Protein AF-A0A9P4YQW5-F1 (afdb_monomer_lite)

Secondary structure (DSSP, 8-state):
--PPPP-PPPPPPPPPPPPP--------------------------------HHHHHHHHHHHHSTT---HHHHHHHHTS-HHHHHHHHHHHHT----SSS---------------S-------HHHHHHHHHIIIIIIHHHS-----TT---------------------THHHHHHHHHHHHHHHHHHHHHHHHHHHHHHHHHHSSPPPHHHHHHHHGGG--

Sequence (224 aa):
MVGTVSVSVVAYCQMTPTSAIQCSTSSDSDSTSFASDSDPSSDNNAAPEDWTISEDHQLRGMKQDERRPSWEAIAKTLGRPTKQTKQRWKTIKHRKHHDADADPASDTESNVVPNVHGLGYIPDVETRRQTHYLHRHIYAGLYPARSTFQQQQTDSESGRDNTNNNDECGDKDKDRDEEDEILVVLERKHDSTKWLEIQAGLYNATGRMVPLDVIRSRCRREVE

InterPro domains:
  IPR001005 SANT/Myb domain [PS50090] (43-93)
  IPR009057 Homedomain-like superfamily [SSF46689] (45-98)

Organism: NCBI:txid1094350

pLDDT: mean 72.0, std 19.97, range [38.25, 97.62]

Radius of gyration: 32.31 Å; chains: 1; bounding box: 66×62×105 Å

Foldseek 3Di:
DDDDDDDDDDDDDDDDDDDDDDDDDDDDDDDDDDDDPDDPPPPPPPPPPDQDPVLVVLLVVCCPDPVRDDLVVSCVVSVHDSVVSVVVCVVCVPPDPPVPDDDPDDDDDDDDDDDPDDPPPPQDPVNVVVVVCCVPPPVCLVPPPPPPPDPDPDPDDDDDDDDDDDDPPPPCVVVVVVVVVVVVSVVVVVVVVVLVVVQVVCCVVPVDGDDSVVVCVVVVVVVD

Structure (mmCIF, N/CA/C/O backbone):
data_AF-A0A9P4YQW5-F1
#
_entry.id   AF-A0A9P4YQW5-F1
#
loop_
_atom_site.group_PDB
_atom_site.id
_atom_site.type_symbol
_atom_site.label_atom_id
_atom_site.label_alt_id
_atom_site.label_comp_id
_atom_site.label_asym_id
_atom_site.label_entity_id
_atom_site.label_seq_id
_atom_site.pdbx_PDB_ins_code
_atom_site.Cartn_x
_atom_site.Cartn_y
_atom_site.Cartn_z
_atom_site.occupancy
_atom_site.B_iso_or_equiv
_atom_site.auth_seq_id
_atom_site.auth_comp_id
_atom_site.auth_asym_id
_atom_site.auth_atom_id
_atom_site.pdbx_PDB_model_num
ATOM 1 N N . MET A 1 1 ? -16.046 18.767 -56.143 1.00 47.72 1 MET A N 1
ATOM 2 C CA . MET A 1 1 ? -16.583 19.381 -54.911 1.00 47.72 1 MET A CA 1
ATOM 3 C C . MET A 1 1 ? -15.519 19.228 -53.839 1.00 47.72 1 MET A C 1
ATOM 5 O O . MET A 1 1 ? -15.306 18.123 -53.368 1.00 47.72 1 MET A O 1
ATOM 9 N N . VAL A 1 2 ? -14.760 20.290 -53.571 1.00 47.25 2 VAL A N 1
ATOM 10 C CA . VAL A 1 2 ? -13.682 20.310 -52.569 1.00 47.25 2 VAL A CA 1
ATOM 11 C C . VAL A 1 2 ? -14.285 20.731 -51.232 1.00 47.25 2 VAL A C 1
ATOM 13 O O . VAL A 1 2 ? -14.801 21.839 -51.119 1.00 47.25 2 VAL A O 1
ATOM 16 N N . GLY A 1 3 ? -14.295 19.816 -50.262 1.00 51.62 3 GLY A N 1
ATOM 17 C CA . GLY A 1 3 ? -14.793 20.056 -48.910 1.00 51.62 3 GLY A CA 1
ATOM 18 C C . GLY A 1 3 ? -13.674 20.572 -48.013 1.00 51.62 3 GLY A C 1
ATOM 19 O O . GLY A 1 3 ? -12.661 19.904 -47.832 1.00 51.62 3 GLY A O 1
ATOM 20 N N . THR A 1 4 ? -13.851 21.769 -47.468 1.00 55.59 4 THR A N 1
ATOM 21 C CA . THR A 1 4 ? -12.964 22.378 -46.474 1.00 55.59 4 THR A CA 1
ATOM 22 C C . THR A 1 4 ? -13.182 21.729 -45.110 1.00 55.59 4 THR A C 1
ATOM 24 O O . THR A 1 4 ? -14.299 21.751 -44.593 1.00 55.59 4 THR A O 1
ATOM 27 N N . VAL A 1 5 ? -12.124 21.172 -44.520 1.00 56.03 5 VAL A N 1
ATOM 28 C CA . VAL A 1 5 ? -12.160 20.581 -43.176 1.00 56.03 5 VAL A CA 1
ATOM 29 C C . VAL A 1 5 ? -11.747 21.649 -42.164 1.00 56.03 5 VAL A C 1
ATOM 31 O O . VAL A 1 5 ? -10.650 22.198 -42.238 1.00 56.03 5 VAL A O 1
ATOM 34 N N . SER A 1 6 ? -12.661 21.981 -41.254 1.00 60.94 6 SER A N 1
ATOM 35 C CA . SER A 1 6 ? -12.459 22.967 -40.192 1.00 60.94 6 SER A CA 1
ATOM 36 C C . SER A 1 6 ? -11.767 22.301 -39.003 1.00 60.94 6 SER A C 1
ATOM 38 O O . SER A 1 6 ? -12.314 21.363 -38.428 1.00 60.94 6 SER A O 1
ATOM 40 N N . VAL A 1 7 ? -10.581 22.782 -38.626 1.00 55.88 7 VAL A N 1
ATOM 41 C CA . VAL A 1 7 ? -9.824 22.286 -37.466 1.00 55.88 7 VAL A CA 1
ATOM 42 C C . VAL A 1 7 ? -10.041 23.245 -36.297 1.00 55.88 7 VAL A C 1
ATOM 44 O O . VAL A 1 7 ? -9.643 24.407 -36.354 1.00 55.88 7 VAL A O 1
ATOM 47 N N . SER A 1 8 ? -10.704 22.773 -35.243 1.00 58.41 8 SER A N 1
ATOM 48 C CA . SER A 1 8 ? -10.915 23.532 -34.008 1.00 58.41 8 SER A CA 1
ATOM 49 C C . SER A 1 8 ? -9.712 23.378 -33.077 1.00 58.41 8 SER A C 1
ATOM 51 O O . SER A 1 8 ? -9.297 22.268 -32.757 1.00 58.41 8 SER A O 1
ATOM 53 N N . VAL A 1 9 ? -9.157 24.508 -32.641 1.00 55.56 9 VAL A N 1
ATOM 54 C CA . VAL A 1 9 ? -8.020 24.588 -31.716 1.00 55.56 9 VAL A CA 1
ATOM 55 C C . VAL A 1 9 ? -8.505 24.308 -30.291 1.00 55.56 9 VAL A C 1
ATOM 57 O O . VAL A 1 9 ? -9.373 25.012 -29.776 1.00 55.56 9 VAL A O 1
ATOM 60 N N . VAL A 1 10 ? -7.948 23.275 -29.658 1.00 65.19 10 VAL A N 1
ATOM 61 C CA . VAL A 1 10 ? -8.220 22.909 -28.260 1.00 65.19 10 VAL A CA 1
ATOM 62 C C . VAL A 1 10 ? -7.415 23.825 -27.336 1.00 65.19 10 VAL A C 1
ATOM 64 O O . VAL A 1 10 ? -6.195 23.930 -27.454 1.00 65.19 10 VAL A O 1
ATOM 67 N N . ALA A 1 11 ? -8.109 24.507 -26.425 1.00 55.34 11 ALA A N 1
ATOM 68 C CA . ALA A 1 11 ? -7.515 25.361 -25.405 1.00 55.34 11 ALA A CA 1
ATOM 69 C C . ALA A 1 11 ? -6.923 24.515 -24.264 1.00 55.34 11 ALA A C 1
ATOM 71 O O . ALA A 1 11 ? -7.607 23.667 -23.693 1.00 55.34 11 ALA A O 1
ATOM 72 N N . TYR A 1 12 ? -5.660 24.767 -23.916 1.00 48.19 12 TYR A N 1
ATOM 73 C CA . TYR A 1 12 ? -4.980 24.122 -22.793 1.00 48.19 12 TYR A CA 1
ATOM 74 C C . TYR A 1 12 ? -5.303 24.848 -21.480 1.00 48.19 12 TYR A C 1
ATOM 76 O O . TYR A 1 12 ? -5.046 26.046 -21.341 1.00 48.19 12 TYR A O 1
ATOM 84 N N . CYS A 1 13 ? -5.843 24.112 -20.506 1.00 48.78 13 CYS A N 1
ATOM 85 C CA . CYS A 1 13 ? -5.988 24.568 -19.124 1.00 48.78 13 CYS A CA 1
ATOM 86 C C . CYS A 1 13 ? -4.607 24.741 -18.481 1.00 48.78 13 CYS A C 1
ATOM 88 O O . CYS A 1 13 ? -3.857 23.781 -18.320 1.00 48.78 13 CYS A O 1
ATOM 90 N N . GLN A 1 14 ? -4.290 25.972 -18.087 1.00 55.94 14 GLN A N 1
ATOM 91 C CA . GLN A 1 14 ? -3.103 26.294 -17.302 1.00 55.94 14 GLN A CA 1
ATOM 92 C C . GLN A 1 14 ? -3.341 25.886 -15.841 1.00 55.94 14 GLN A C 1
ATOM 94 O O . GLN A 1 14 ? -4.246 26.405 -15.189 1.00 55.94 14 GLN A O 1
ATOM 99 N N . MET A 1 15 ? -2.541 24.947 -15.332 1.00 54.66 15 MET A N 1
ATOM 100 C CA . MET A 1 15 ? -2.496 24.612 -13.907 1.00 54.66 15 MET A CA 1
ATOM 101 C C . MET A 1 15 ? -1.632 25.633 -13.163 1.00 54.66 15 MET A C 1
ATOM 103 O O . MET A 1 15 ? -0.473 25.853 -13.508 1.00 54.66 15 MET A O 1
ATOM 107 N N . THR A 1 16 ? -2.197 26.255 -12.131 1.00 65.56 16 THR A N 1
ATOM 108 C CA . THR A 1 16 ? -1.484 27.167 -11.230 1.00 65.56 16 THR A CA 1
ATOM 109 C C . THR A 1 16 ? -0.740 26.391 -10.137 1.00 65.56 16 THR A C 1
ATOM 111 O O . THR A 1 16 ? -1.324 25.468 -9.565 1.00 65.56 16 THR A O 1
ATOM 114 N N . PRO A 1 17 ? 0.504 26.767 -9.786 1.00 57.12 17 PRO A N 1
ATOM 115 C CA . PRO A 1 17 ? 1.268 26.107 -8.730 1.00 57.12 17 PRO A CA 1
ATOM 116 C C . PRO A 1 17 ? 0.751 26.467 -7.326 1.00 57.12 17 PRO A C 1
ATOM 118 O O . PRO A 1 17 ? 0.566 27.636 -6.992 1.00 57.12 17 PRO A O 1
ATOM 121 N N . THR A 1 18 ? 0.539 25.441 -6.499 1.00 58.00 18 THR A N 1
ATOM 122 C CA . THR A 1 18 ? 0.170 25.544 -5.080 1.00 58.00 18 THR A CA 1
ATOM 123 C C . THR A 1 18 ? 1.368 25.976 -4.233 1.00 58.00 18 THR A C 1
ATOM 125 O O . THR A 1 18 ? 2.432 25.361 -4.266 1.00 58.00 18 THR A O 1
ATOM 128 N N . SER A 1 19 ? 1.169 27.045 -3.467 1.00 52.22 19 SER A N 1
ATOM 129 C CA . SER A 1 19 ? 2.132 27.684 -2.572 1.00 52.22 19 SER A CA 1
ATOM 130 C C . SER A 1 19 ? 2.594 26.774 -1.427 1.00 52.22 19 SER A C 1
ATOM 132 O O . SER A 1 19 ? 1.799 26.058 -0.820 1.00 52.22 19 SER A O 1
ATOM 134 N N . ALA A 1 20 ? 3.885 26.862 -1.101 1.00 51.72 20 ALA A N 1
ATOM 135 C CA . ALA A 1 20 ? 4.536 26.171 0.006 1.00 51.72 20 ALA A CA 1
ATOM 136 C C . ALA A 1 20 ? 4.029 26.651 1.380 1.00 51.72 20 ALA A C 1
ATOM 138 O O . ALA A 1 20 ? 3.979 27.851 1.652 1.00 51.72 20 ALA A O 1
ATOM 139 N N . ILE A 1 21 ? 3.711 25.703 2.263 1.00 47.19 21 ILE A N 1
ATOM 140 C CA . ILE A 1 21 ? 3.433 25.950 3.682 1.00 47.19 21 ILE A CA 1
ATOM 141 C C . ILE A 1 21 ? 4.778 25.996 4.417 1.00 47.19 21 ILE A C 1
ATOM 143 O O . ILE A 1 21 ? 5.473 24.987 4.524 1.00 47.19 21 ILE A O 1
ATOM 147 N N . GLN A 1 22 ? 5.152 27.178 4.905 1.00 45.47 22 GLN A N 1
ATOM 148 C CA . GLN A 1 22 ? 6.256 27.361 5.845 1.00 45.47 22 GLN A CA 1
ATOM 149 C C . GLN A 1 22 ? 5.755 27.049 7.262 1.00 45.47 22 GLN A C 1
ATOM 151 O O . GLN A 1 22 ? 4.906 27.760 7.797 1.00 45.47 22 GLN A O 1
ATOM 156 N N . CYS A 1 23 ? 6.276 25.984 7.871 1.00 45.47 23 CYS A N 1
ATOM 157 C CA . CYS A 1 23 ? 6.058 25.684 9.283 1.00 45.47 23 CYS A CA 1
ATOM 158 C C . CYS A 1 23 ? 7.072 26.462 10.128 1.00 45.47 23 CYS A C 1
ATOM 160 O O . CYS A 1 23 ? 8.243 26.094 10.209 1.00 45.47 23 CYS A O 1
ATOM 162 N N . SER A 1 24 ? 6.611 27.538 10.759 1.00 48.81 24 SER A N 1
ATOM 163 C CA . SER A 1 24 ? 7.357 28.285 11.770 1.00 48.81 24 SER A CA 1
ATOM 164 C C . SER A 1 24 ? 7.410 27.487 13.076 1.00 48.81 24 SER A C 1
ATOM 166 O O . SER A 1 24 ? 6.395 27.331 13.752 1.00 48.81 24 SER A O 1
ATOM 168 N N . THR A 1 25 ? 8.588 26.993 13.456 1.00 46.19 25 THR A N 1
ATOM 169 C CA . THR A 1 25 ? 8.845 26.455 14.799 1.00 46.19 25 THR A CA 1
ATOM 170 C C . THR A 1 25 ? 9.255 27.599 15.722 1.00 46.19 25 THR A C 1
ATOM 172 O O . THR A 1 25 ? 10.394 28.058 15.692 1.00 46.19 25 THR A O 1
ATOM 175 N N . SER A 1 26 ? 8.300 28.062 16.522 1.00 55.94 26 SER A N 1
ATOM 176 C CA . SER A 1 26 ? 8.491 28.981 17.644 1.00 55.94 26 SER A CA 1
ATOM 177 C C . SER A 1 26 ? 8.254 28.201 18.931 1.00 55.94 26 SER A C 1
ATOM 179 O O . SER A 1 26 ? 7.162 27.661 19.099 1.00 55.94 26 SER A O 1
ATOM 181 N N . SER A 1 27 ? 9.245 28.148 19.820 1.00 59.41 27 SER A N 1
ATOM 182 C CA . SER A 1 27 ? 9.129 28.730 21.167 1.00 59.41 27 SER A CA 1
ATOM 183 C C . SER A 1 27 ? 10.244 28.255 22.099 1.00 59.41 27 SER A C 1
ATOM 185 O O . SER A 1 27 ? 10.474 27.061 22.288 1.00 59.41 27 SER A O 1
ATOM 187 N N . ASP A 1 28 ? 10.893 29.262 22.673 1.00 44.19 28 ASP A N 1
ATOM 188 C CA . ASP A 1 28 ? 11.910 29.254 23.715 1.00 44.19 28 ASP A CA 1
ATOM 189 C C . ASP A 1 28 ? 11.362 28.962 25.122 1.00 44.19 28 ASP A C 1
ATOM 191 O O . ASP A 1 28 ? 10.229 29.330 25.422 1.00 44.19 28 ASP A O 1
ATOM 195 N N . SER A 1 29 ? 12.272 28.475 25.985 1.00 57.44 29 SER A N 1
ATOM 196 C CA . SER A 1 29 ? 12.335 28.631 27.460 1.00 57.44 29 SER A CA 1
ATOM 197 C C . SER A 1 29 ? 11.169 28.022 28.276 1.00 57.44 29 SER A C 1
ATOM 199 O O . SER A 1 29 ? 10.041 27.939 27.829 1.00 57.44 29 SER A O 1
ATOM 201 N N . ASP A 1 30 ? 11.312 27.533 29.503 1.00 39.72 30 ASP A N 1
ATOM 202 C CA . ASP A 1 30 ? 12.132 28.026 30.598 1.00 39.72 30 ASP A CA 1
ATOM 203 C C . ASP A 1 30 ? 12.262 26.948 31.696 1.00 39.72 30 ASP A C 1
ATOM 205 O O . ASP A 1 30 ? 11.471 26.007 31.803 1.00 39.72 30 ASP A O 1
ATOM 209 N N . SER A 1 31 ? 13.287 27.117 32.519 1.00 56.66 31 SER A N 1
ATOM 210 C CA . SER A 1 31 ? 13.638 26.301 33.675 1.00 56.66 31 SER A CA 1
ATOM 211 C C . SER A 1 31 ? 12.609 26.443 34.795 1.00 56.66 31 SER A C 1
ATOM 213 O O . SER A 1 31 ? 12.281 27.558 35.171 1.00 56.66 31 SER A O 1
ATOM 215 N N . THR A 1 32 ? 12.205 25.352 35.450 1.00 45.59 32 THR A N 1
ATOM 216 C CA . THR A 1 32 ? 11.800 25.414 36.867 1.00 45.59 32 THR A CA 1
ATOM 217 C C . THR A 1 32 ? 12.115 24.102 37.580 1.00 45.59 32 THR A C 1
ATOM 219 O O . THR A 1 32 ? 11.479 23.067 37.406 1.00 45.59 32 THR A O 1
ATOM 222 N N . SER A 1 33 ? 13.157 24.168 38.403 1.00 56.38 33 SER A N 1
ATOM 223 C CA . SER A 1 33 ? 13.489 23.205 39.440 1.00 56.38 33 SER A CA 1
ATOM 224 C C . SER A 1 33 ? 12.502 23.331 40.600 1.00 56.38 33 SER A C 1
ATOM 226 O O . SER A 1 33 ? 12.537 24.328 41.321 1.00 56.38 33 SER A O 1
ATOM 228 N N . PHE A 1 34 ? 11.687 22.306 40.835 1.00 45.53 34 PHE A N 1
ATOM 229 C CA . PHE A 1 34 ? 11.007 22.121 42.114 1.00 45.53 34 PHE A CA 1
ATOM 230 C C . PHE A 1 34 ? 11.228 20.687 42.587 1.00 45.53 34 PHE A C 1
ATOM 232 O O . PHE A 1 34 ? 10.709 19.727 42.021 1.00 45.53 34 PHE A O 1
ATOM 239 N N . ALA A 1 35 ? 12.068 20.563 43.614 1.00 55.94 35 ALA A N 1
ATOM 240 C CA . ALA A 1 35 ? 12.154 19.375 44.438 1.00 55.94 35 ALA A CA 1
ATOM 241 C C . ALA A 1 35 ? 10.863 19.297 45.260 1.00 55.94 35 ALA A C 1
ATOM 243 O O . ALA A 1 35 ? 10.671 20.059 46.206 1.00 55.94 35 ALA A O 1
ATOM 244 N N . SER A 1 36 ? 9.964 18.404 44.863 1.00 54.28 36 SER A N 1
ATOM 245 C CA . SER A 1 36 ? 8.854 17.969 45.701 1.00 54.28 36 SER A CA 1
ATOM 246 C C . SER A 1 36 ? 9.144 16.541 46.133 1.00 54.28 36 SER A C 1
ATOM 248 O O . SER A 1 36 ? 8.826 15.586 45.427 1.00 54.28 36 SER A O 1
ATOM 250 N N . ASP A 1 37 ? 9.784 16.428 47.297 1.00 45.25 37 ASP A N 1
ATOM 251 C CA . ASP A 1 37 ? 9.699 15.242 48.142 1.00 45.25 37 ASP A CA 1
ATOM 252 C C . ASP A 1 37 ? 8.227 15.069 48.520 1.00 45.25 37 ASP A C 1
ATOM 254 O O . ASP A 1 37 ? 7.662 15.786 49.347 1.00 45.25 37 ASP A O 1
ATOM 258 N N . SER A 1 38 ? 7.560 14.163 47.825 1.00 50.00 38 SER A N 1
ATOM 259 C CA . SER A 1 38 ? 6.235 13.679 48.179 1.00 50.00 38 SER A CA 1
ATOM 260 C C . SER A 1 38 ? 6.305 12.174 48.076 1.00 50.00 38 SER A C 1
ATOM 262 O O . SER A 1 38 ? 6.198 11.603 46.996 1.00 50.00 38 SER A O 1
ATOM 264 N N . ASP A 1 39 ? 6.588 11.582 49.229 1.00 51.56 39 ASP A N 1
ATOM 265 C CA . ASP A 1 39 ? 6.610 10.155 49.507 1.00 51.56 39 ASP A CA 1
ATOM 266 C C . ASP A 1 39 ? 5.215 9.568 49.213 1.00 51.56 39 ASP A C 1
ATOM 268 O O . ASP A 1 39 ? 4.257 9.907 49.916 1.00 51.56 39 ASP A O 1
ATOM 272 N N . PRO A 1 40 ? 5.031 8.718 48.184 1.00 53.22 40 PRO A N 1
ATOM 273 C CA . PRO A 1 40 ? 3.787 8.008 47.985 1.00 53.22 40 PRO A CA 1
ATOM 274 C C . PRO A 1 40 ? 3.962 6.586 48.518 1.00 53.22 40 PRO A C 1
ATOM 276 O O . PRO A 1 40 ? 4.183 5.636 47.766 1.00 53.22 40 PRO A O 1
ATOM 279 N N . SER A 1 41 ? 3.801 6.425 49.829 1.00 51.06 41 SER A N 1
ATOM 280 C CA . SER A 1 41 ? 3.395 5.153 50.432 1.00 51.06 41 SER A CA 1
ATOM 281 C C . SER A 1 41 ? 1.922 4.900 50.094 1.00 51.06 41 SER A C 1
ATOM 283 O O . SER A 1 41 ? 1.022 4.990 50.923 1.00 51.06 41 SER A O 1
ATOM 285 N N . SER A 1 42 ? 1.666 4.645 48.812 1.00 48.72 42 SER A N 1
ATOM 286 C CA . SER A 1 42 ? 0.363 4.236 48.309 1.00 48.72 42 SER A CA 1
ATOM 287 C C . SER A 1 42 ? 0.431 2.739 48.043 1.00 48.72 42 SER A C 1
ATOM 289 O O . SER A 1 42 ? 0.932 2.292 47.009 1.00 48.72 42 SER A O 1
ATOM 291 N N . ASP A 1 43 ? -0.039 1.979 49.033 1.00 48.34 43 ASP A N 1
ATOM 292 C CA . ASP A 1 43 ? -0.379 0.562 48.942 1.00 48.34 43 ASP A CA 1
ATOM 293 C C . ASP A 1 43 ? -1.461 0.359 47.872 1.00 48.34 43 ASP A C 1
ATOM 295 O O . ASP A 1 43 ? -2.645 0.179 48.152 1.00 48.34 43 ASP A O 1
ATOM 299 N N . ASN A 1 44 ? -1.051 0.397 46.609 1.00 48.41 44 ASN A N 1
ATOM 300 C CA . ASN A 1 44 ? -1.892 0.048 45.483 1.00 48.41 44 ASN A CA 1
ATOM 301 C C . ASN A 1 44 ? -1.698 -1.437 45.186 1.00 48.41 44 ASN A C 1
ATOM 303 O O . ASN A 1 44 ? -0.963 -1.820 44.278 1.00 48.41 44 ASN A O 1
ATOM 307 N N . ASN A 1 45 ? -2.467 -2.273 45.888 1.00 48.25 45 ASN A N 1
ATOM 308 C CA . ASN A 1 45 ? -3.010 -3.509 45.310 1.00 48.25 45 ASN A CA 1
ATOM 309 C C . ASN A 1 45 ? -4.060 -3.151 44.231 1.00 48.25 45 ASN A C 1
ATOM 311 O O . ASN A 1 45 ? -5.179 -3.660 44.222 1.00 48.25 45 ASN A O 1
ATOM 315 N N . ALA A 1 46 ? -3.713 -2.223 43.335 1.00 45.44 46 ALA A N 1
ATOM 316 C CA . ALA A 1 46 ? -4.402 -2.062 42.075 1.00 45.44 46 ALA A CA 1
ATOM 317 C C . ALA A 1 46 ? -4.134 -3.349 41.293 1.00 45.44 46 ALA A C 1
ATOM 319 O O . ALA 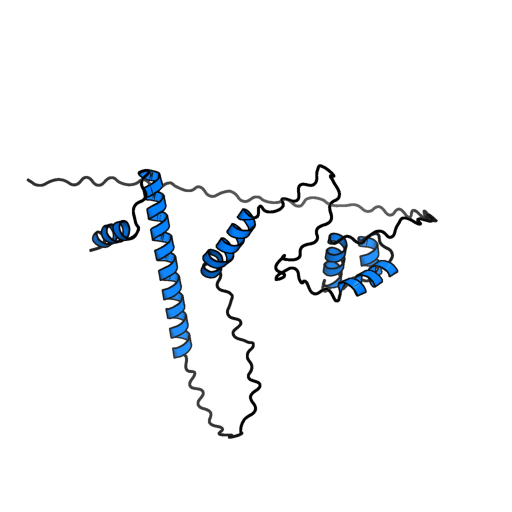A 1 46 ? -2.996 -3.828 41.252 1.00 45.44 46 ALA A O 1
ATOM 320 N N . ALA A 1 47 ? -5.202 -3.941 40.761 1.00 45.38 47 ALA A N 1
ATOM 321 C CA . ALA A 1 47 ? -5.151 -5.129 39.920 1.00 45.38 47 ALA A CA 1
ATOM 322 C C . ALA A 1 47 ? -3.964 -5.051 38.941 1.00 45.38 47 ALA A C 1
ATOM 324 O O . ALA A 1 47 ? -3.645 -3.944 38.502 1.00 45.38 47 ALA A O 1
ATOM 325 N N . PRO A 1 48 ? -3.294 -6.182 38.632 1.00 57.75 48 PRO A N 1
ATOM 326 C CA . PRO A 1 48 ? -2.106 -6.198 37.784 1.00 57.75 48 PRO A CA 1
ATOM 327 C C . PRO A 1 48 ? -2.408 -5.412 36.515 1.00 57.75 48 PRO A C 1
ATOM 329 O O . PRO A 1 48 ? -3.227 -5.832 35.708 1.00 57.75 48 PRO A O 1
ATOM 332 N N . GLU A 1 49 ? -1.823 -4.222 36.417 1.00 71.38 49 GLU A N 1
ATOM 333 C CA . GLU A 1 49 ? -2.177 -3.292 35.363 1.00 71.38 49 GLU A CA 1
ATOM 334 C C . GLU A 1 49 ? -1.661 -3.884 34.058 1.00 71.38 49 GLU A C 1
ATOM 336 O O . GLU A 1 49 ? -0.449 -4.010 33.833 1.00 71.38 49 GLU A O 1
ATOM 341 N N . ASP A 1 50 ? -2.608 -4.387 33.273 1.00 86.44 50 ASP A N 1
ATOM 342 C CA . ASP A 1 50 ? -2.334 -5.141 32.070 1.00 86.44 50 ASP A CA 1
ATOM 343 C C . ASP A 1 50 ? -1.627 -4.225 31.075 1.00 86.44 50 ASP A C 1
ATOM 345 O O . ASP A 1 50 ? -2.191 -3.261 30.564 1.00 86.44 50 ASP A O 1
ATOM 349 N N . TRP A 1 51 ? -0.356 -4.533 30.817 1.00 92.81 51 TRP A N 1
ATOM 350 C CA . TRP A 1 51 ? 0.457 -3.846 29.820 1.00 92.81 51 TRP A CA 1
ATOM 351 C C . TRP A 1 51 ? -0.275 -3.800 28.483 1.00 92.81 51 TRP A C 1
ATOM 353 O O . TRP A 1 51 ? -0.552 -4.845 27.877 1.00 92.81 51 TRP A O 1
ATOM 363 N N . THR A 1 52 ? -0.540 -2.587 28.012 1.00 94.19 52 THR A N 1
ATOM 364 C CA . THR A 1 52 ? -1.205 -2.362 26.734 1.00 94.19 52 THR A CA 1
ATOM 365 C C . THR A 1 52 ? -0.266 -2.675 25.568 1.00 94.19 52 THR A C 1
ATOM 367 O O . THR A 1 52 ? 0.961 -2.595 25.669 1.00 94.19 52 THR A O 1
ATOM 370 N N . ILE A 1 53 ? -0.846 -3.009 24.413 1.00 91.50 53 ILE A N 1
ATOM 371 C CA . ILE A 1 53 ? -0.086 -3.273 23.181 1.00 91.50 53 ILE A CA 1
ATOM 372 C C . ILE A 1 53 ? 0.717 -2.026 22.765 1.00 91.50 53 ILE A C 1
ATOM 374 O O . ILE A 1 53 ? 1.872 -2.133 22.354 1.00 91.50 53 ILE A O 1
ATOM 378 N N . SER A 1 54 ? 0.140 -0.832 22.931 1.00 94.38 54 SER A N 1
ATOM 379 C CA . SER A 1 54 ? 0.813 0.447 22.677 1.00 94.38 54 SER A CA 1
ATOM 380 C C . SER A 1 54 ? 2.046 0.656 23.558 1.00 94.38 54 SER A C 1
ATOM 382 O O . SER A 1 54 ? 3.093 1.050 23.045 1.00 94.38 54 SER A O 1
ATOM 384 N N . GLU A 1 55 ? 1.964 0.342 24.855 1.00 95.88 55 GLU A N 1
ATOM 385 C CA . GLU A 1 55 ? 3.117 0.427 25.762 1.00 95.88 55 GLU A CA 1
ATOM 386 C C . GLU A 1 55 ? 4.211 -0.580 25.373 1.00 95.88 55 GLU A C 1
ATOM 388 O O . GLU A 1 55 ? 5.395 -0.249 25.423 1.00 95.88 55 GLU A O 1
ATOM 393 N N . ASP A 1 56 ? 3.847 -1.787 24.926 1.00 95.81 56 ASP A N 1
ATOM 394 C CA . ASP A 1 56 ? 4.814 -2.771 24.425 1.00 95.81 56 ASP A CA 1
ATOM 395 C C . ASP A 1 56 ? 5.539 -2.284 23.161 1.00 95.81 56 ASP A C 1
ATOM 397 O O . ASP A 1 56 ? 6.751 -2.487 23.027 1.00 95.81 56 ASP A O 1
ATOM 401 N N . HIS A 1 57 ? 4.828 -1.633 22.233 1.00 94.44 57 HIS A N 1
ATOM 402 C CA . HIS A 1 57 ? 5.443 -1.026 21.049 1.00 94.44 57 HIS A CA 1
ATOM 403 C C . HIS A 1 57 ? 6.389 0.111 21.430 1.00 94.44 57 HIS A C 1
ATOM 405 O O . HIS A 1 57 ? 7.514 0.162 20.929 1.00 94.44 57 HIS A O 1
ATOM 411 N N . GLN A 1 58 ? 5.978 0.974 22.360 1.00 96.25 58 GLN A N 1
ATOM 412 C CA . GLN A 1 58 ? 6.823 2.054 22.859 1.00 96.25 58 GLN A CA 1
ATOM 413 C C . GLN A 1 58 ? 8.081 1.506 23.549 1.00 96.25 58 GLN A C 1
ATOM 415 O O . GLN A 1 58 ? 9.193 1.953 23.265 1.00 96.25 58 GLN A O 1
ATOM 420 N N . LEU A 1 59 ? 7.930 0.472 24.383 1.00 96.25 59 LEU A N 1
ATOM 421 C CA . LEU A 1 59 ? 9.035 -0.220 25.042 1.00 96.25 59 LEU A CA 1
ATOM 422 C C . LEU A 1 59 ? 10.017 -0.838 24.031 1.00 96.25 59 LEU A C 1
ATOM 424 O O . LEU A 1 59 ? 11.230 -0.792 24.247 1.00 96.25 59 LEU A O 1
ATOM 428 N N . ARG A 1 60 ? 9.516 -1.396 22.919 1.00 95.12 60 ARG A N 1
ATOM 429 C CA . ARG A 1 60 ? 10.352 -1.902 21.816 1.00 95.12 60 ARG A CA 1
ATOM 430 C C . ARG A 1 60 ? 11.100 -0.798 21.094 1.00 95.12 60 ARG A C 1
ATOM 432 O O . ARG A 1 60 ? 12.311 -0.944 20.942 1.00 95.12 60 ARG A O 1
ATOM 439 N N . GLY A 1 61 ? 10.419 0.280 20.709 1.00 94.75 61 GLY A N 1
ATOM 440 C CA . GLY A 1 61 ? 11.042 1.418 20.030 1.00 94.75 61 GLY A CA 1
ATOM 441 C C . GLY A 1 61 ? 12.196 1.982 20.852 1.00 94.75 61 GLY A C 1
ATOM 442 O O . GLY A 1 61 ? 13.346 1.941 20.421 1.00 94.75 61 GLY A O 1
ATOM 443 N N . MET A 1 62 ? 11.926 2.320 22.117 1.00 96.44 62 MET A N 1
ATOM 444 C CA . MET A 1 62 ? 12.946 2.855 23.025 1.00 96.44 62 MET A CA 1
ATOM 445 C C . MET A 1 62 ? 14.131 1.904 23.244 1.00 96.44 62 MET A C 1
ATOM 447 O O . MET A 1 62 ? 15.220 2.352 23.599 1.00 96.44 62 MET A O 1
ATOM 451 N N . LYS A 1 63 ? 13.952 0.583 23.090 1.00 95.31 63 LYS A N 1
ATOM 452 C CA . LYS A 1 63 ? 15.041 -0.391 23.258 1.00 95.31 63 LYS A CA 1
ATOM 453 C C . LYS A 1 63 ? 15.822 -0.672 21.973 1.00 95.31 63 LYS A C 1
ATOM 455 O O . LYS A 1 63 ? 16.967 -1.118 22.076 1.00 95.31 63 LYS A O 1
ATOM 460 N N . GLN A 1 64 ? 15.219 -0.434 20.811 1.00 91.44 64 GLN A N 1
ATOM 461 C CA . GLN A 1 64 ? 15.853 -0.557 19.496 1.00 91.44 64 GLN A CA 1
ATOM 462 C C . GLN A 1 64 ? 16.661 0.687 19.115 1.00 91.44 64 GLN A C 1
ATOM 464 O O . GLN A 1 64 ? 17.622 0.550 18.362 1.00 91.44 64 GLN A O 1
ATOM 469 N N . ASP A 1 65 ? 16.333 1.852 19.681 1.00 90.69 65 ASP A N 1
ATOM 470 C CA . ASP A 1 65 ? 17.091 3.088 19.476 1.00 90.69 65 ASP A CA 1
ATOM 471 C C . ASP A 1 65 ? 18.592 2.907 19.767 1.00 90.69 65 ASP A C 1
ATOM 473 O O . ASP A 1 65 ? 18.997 2.338 20.789 1.00 90.69 65 ASP A O 1
ATOM 477 N N . GLU A 1 66 ? 19.441 3.456 18.891 1.00 83.62 66 GLU A N 1
ATOM 478 C CA . GLU A 1 66 ? 20.908 3.311 18.941 1.00 83.62 66 GLU A CA 1
ATOM 479 C C . GLU A 1 66 ? 21.518 3.800 20.260 1.00 83.62 66 GLU A C 1
ATOM 481 O O . GLU A 1 66 ? 22.509 3.254 20.745 1.00 83.62 66 GLU A O 1
ATOM 486 N N . ARG A 1 67 ? 20.880 4.794 20.891 1.00 87.81 67 ARG A N 1
ATOM 487 C CA . ARG A 1 67 ? 21.307 5.362 22.177 1.00 87.81 67 ARG A CA 1
ATOM 488 C C . ARG A 1 67 ? 21.113 4.408 23.357 1.00 87.81 67 ARG A C 1
ATOM 490 O O . ARG A 1 67 ? 21.676 4.663 24.417 1.00 87.81 67 ARG A O 1
ATOM 497 N N . ARG A 1 68 ? 20.329 3.331 23.187 1.00 87.12 68 ARG A N 1
ATOM 498 C CA . ARG A 1 68 ? 20.038 2.290 24.190 1.00 87.12 68 ARG A CA 1
ATOM 499 C C . ARG A 1 68 ? 19.817 2.873 25.594 1.00 87.12 68 ARG A C 1
ATOM 501 O O . ARG A 1 68 ? 20.612 2.586 26.494 1.00 87.12 68 ARG A O 1
ATOM 508 N N . PRO A 1 69 ? 18.746 3.661 25.804 1.00 93.00 69 PRO A N 1
ATOM 509 C CA . PRO A 1 69 ? 18.467 4.278 27.093 1.00 93.00 69 PRO A CA 1
ATOM 510 C C . PRO A 1 69 ? 18.512 3.261 28.241 1.00 93.00 69 PRO A C 1
ATOM 512 O O . PRO A 1 69 ? 18.190 2.068 28.090 1.00 93.00 69 PRO A O 1
ATOM 515 N N . SER A 1 70 ? 18.949 3.746 29.407 1.00 97.50 70 SER A N 1
ATOM 516 C CA . SER A 1 70 ? 18.977 2.940 30.623 1.00 97.50 70 SER A CA 1
ATOM 517 C C . SER A 1 70 ? 17.558 2.485 30.973 1.00 97.50 70 SER A C 1
ATOM 519 O O . SER A 1 70 ? 16.567 3.139 30.646 1.00 97.50 70 SER A O 1
ATOM 521 N N . TRP A 1 71 ? 17.442 1.351 31.662 1.00 97.00 71 TRP A N 1
ATOM 522 C CA . TRP A 1 71 ? 16.133 0.851 32.089 1.00 97.00 71 TRP A CA 1
ATOM 523 C C . TRP A 1 71 ? 15.387 1.826 33.006 1.00 97.00 71 TRP A C 1
ATOM 525 O O . TRP A 1 71 ? 14.164 1.796 33.025 1.00 97.00 71 TRP A O 1
ATOM 535 N N . GLU A 1 72 ? 16.103 2.678 33.739 1.00 97.62 72 GLU A N 1
ATOM 536 C CA . GLU A 1 72 ? 15.522 3.720 34.592 1.00 97.62 72 GLU A CA 1
ATOM 537 C C . GLU A 1 72 ? 14.895 4.842 33.771 1.00 97.62 72 GLU A C 1
ATOM 539 O O . GLU A 1 72 ? 13.776 5.251 34.064 1.00 97.62 72 GLU A O 1
ATOM 544 N N . ALA A 1 73 ? 15.567 5.282 32.703 1.00 97.38 73 ALA A N 1
ATOM 545 C CA . ALA A 1 73 ? 15.020 6.283 31.795 1.00 97.38 73 ALA A CA 1
ATOM 546 C C . ALA A 1 73 ? 13.743 5.769 31.113 1.00 97.38 73 ALA A C 1
ATOM 548 O O . ALA A 1 73 ? 12.725 6.453 31.129 1.00 97.38 73 ALA A O 1
ATOM 549 N N . ILE A 1 74 ? 13.768 4.531 30.603 1.00 97.50 74 ILE A N 1
ATOM 550 C CA . ILE A 1 74 ? 12.600 3.898 29.967 1.00 97.50 74 ILE A CA 1
ATOM 551 C C . ILE A 1 74 ? 11.437 3.768 30.962 1.00 97.50 74 ILE A C 1
ATOM 553 O O . ILE A 1 74 ? 10.305 4.122 30.651 1.00 97.50 74 ILE A O 1
ATOM 557 N N . ALA A 1 75 ? 11.719 3.282 32.172 1.00 96.81 75 ALA A N 1
ATOM 558 C CA . ALA A 1 75 ? 10.726 3.125 33.232 1.00 96.81 75 ALA A CA 1
ATOM 559 C C . ALA A 1 75 ? 10.079 4.463 33.619 1.00 96.81 75 ALA A C 1
ATOM 561 O O . ALA A 1 75 ? 8.858 4.543 33.745 1.00 96.81 75 ALA A O 1
ATOM 562 N N . LYS A 1 76 ? 10.889 5.525 33.728 1.00 97.25 76 LYS A N 1
ATOM 563 C CA . LYS A 1 76 ? 10.414 6.883 34.006 1.00 97.25 76 LYS A CA 1
ATOM 564 C C . LYS A 1 76 ? 9.506 7.407 32.893 1.00 97.25 76 LYS A C 1
ATOM 566 O O . LYS A 1 76 ? 8.467 7.976 33.198 1.00 97.25 76 LYS A O 1
ATOM 571 N N . THR A 1 77 ? 9.863 7.188 31.626 1.00 96.81 77 THR A N 1
ATOM 572 C CA . THR A 1 77 ? 9.036 7.596 30.477 1.00 96.81 77 THR A CA 1
ATOM 573 C C . THR A 1 77 ? 7.696 6.865 30.432 1.00 96.81 77 THR A C 1
ATOM 575 O O . THR A 1 77 ? 6.691 7.477 30.095 1.00 96.81 77 THR A O 1
ATOM 578 N N . LEU A 1 78 ? 7.668 5.578 30.789 1.00 95.88 78 LEU A N 1
ATOM 579 C CA . LEU A 1 78 ? 6.441 4.776 30.802 1.00 95.88 78 LEU A CA 1
ATOM 580 C C . LEU A 1 78 ? 5.607 4.955 32.080 1.00 95.88 78 LEU A C 1
ATOM 582 O O . LEU A 1 78 ? 4.508 4.422 32.160 1.00 95.88 78 LEU A O 1
ATOM 586 N N . GLY A 1 79 ? 6.127 5.637 33.106 1.00 95.50 79 GLY A N 1
ATOM 587 C CA . GLY A 1 79 ? 5.470 5.714 34.414 1.00 95.50 79 GLY A CA 1
ATOM 588 C C . GLY A 1 79 ? 5.357 4.355 35.121 1.00 95.50 79 GLY A C 1
ATOM 589 O O . GLY A 1 79 ? 4.443 4.145 35.912 1.00 95.50 79 GLY A O 1
ATOM 590 N N . ARG A 1 80 ? 6.266 3.409 34.837 1.00 95.44 80 ARG A N 1
ATOM 591 C CA . ARG A 1 80 ? 6.238 2.029 35.364 1.00 95.44 80 ARG A CA 1
ATOM 592 C C . ARG A 1 80 ? 7.479 1.727 36.211 1.00 95.44 80 ARG A C 1
ATOM 594 O O . ARG A 1 80 ? 8.543 2.288 35.960 1.00 95.44 80 ARG A O 1
ATOM 601 N N . PRO A 1 81 ? 7.417 0.797 37.182 1.00 96.56 81 PRO A N 1
ATOM 602 C CA . PRO A 1 81 ? 8.599 0.398 37.938 1.00 96.56 81 PRO A CA 1
ATOM 603 C C . PRO A 1 81 ? 9.572 -0.414 37.070 1.00 96.56 81 PRO A C 1
ATOM 605 O O . PRO A 1 81 ? 9.189 -1.334 36.343 1.00 96.56 81 PRO A O 1
ATOM 608 N N . THR A 1 82 ? 10.871 -0.144 37.222 1.00 96.62 82 THR A N 1
ATOM 609 C CA . THR A 1 82 ? 11.951 -0.743 36.408 1.00 96.62 82 THR A CA 1
ATOM 610 C C . THR A 1 82 ? 11.933 -2.272 36.373 1.00 96.62 82 THR A C 1
ATOM 612 O O . THR A 1 82 ? 12.269 -2.878 35.351 1.00 96.62 82 THR A O 1
ATOM 615 N N . LYS A 1 83 ? 11.542 -2.918 37.480 1.00 97.00 83 LYS A N 1
ATOM 616 C CA . LYS A 1 83 ? 11.418 -4.380 37.570 1.00 97.00 83 LYS A CA 1
ATOM 617 C C . LYS A 1 83 ? 10.340 -4.915 36.622 1.00 97.00 83 LYS A C 1
ATOM 619 O O . LYS A 1 83 ? 10.617 -5.866 35.893 1.00 97.00 83 LYS A O 1
ATOM 624 N N . GLN A 1 84 ? 9.170 -4.276 36.575 1.00 95.50 84 GLN A N 1
ATOM 625 C CA . GLN A 1 84 ? 8.077 -4.680 35.687 1.00 95.50 84 GLN A CA 1
ATOM 626 C C . GLN A 1 84 ? 8.433 -4.436 34.221 1.00 95.50 84 GLN A C 1
ATOM 628 O O . GLN A 1 84 ? 8.242 -5.326 33.403 1.00 95.50 84 GLN A O 1
ATOM 633 N N . THR A 1 85 ? 9.049 -3.297 33.890 1.00 96.50 85 THR A N 1
ATOM 634 C CA . THR A 1 85 ? 9.499 -2.999 32.519 1.00 96.50 85 THR A CA 1
ATOM 635 C C . THR A 1 85 ? 10.491 -4.047 32.003 1.00 96.50 85 THR A C 1
ATOM 637 O O . THR A 1 85 ? 10.368 -4.539 30.881 1.00 96.50 85 THR A O 1
ATOM 640 N N . LYS A 1 86 ? 11.456 -4.463 32.838 1.00 96.94 86 LYS A N 1
ATOM 641 C CA . LYS A 1 86 ? 12.404 -5.540 32.497 1.00 96.94 86 LYS A CA 1
ATOM 642 C C . LYS A 1 86 ? 11.712 -6.892 32.342 1.00 96.94 86 LYS A C 1
ATOM 644 O O . LYS A 1 86 ? 12.077 -7.662 31.455 1.00 96.94 86 LYS A O 1
ATOM 649 N N . GLN A 1 87 ? 10.757 -7.203 33.216 1.00 95.94 87 GLN A N 1
ATOM 650 C CA . GLN A 1 87 ? 9.983 -8.439 33.140 1.00 95.94 87 GLN A CA 1
ATOM 651 C C . GLN A 1 87 ? 9.148 -8.477 31.859 1.00 95.94 87 GLN A C 1
ATOM 653 O O . GLN A 1 87 ? 9.229 -9.457 31.122 1.00 95.94 87 GLN A O 1
ATOM 658 N N . ARG A 1 88 ? 8.442 -7.389 31.534 1.00 95.50 88 ARG A N 1
ATOM 659 C CA . ARG A 1 88 ? 7.656 -7.280 30.305 1.00 95.50 88 ARG A CA 1
ATOM 660 C C . ARG A 1 88 ? 8.529 -7.390 29.067 1.00 95.50 88 ARG A C 1
ATOM 662 O O . ARG A 1 88 ? 8.194 -8.155 28.168 1.00 95.50 88 ARG A O 1
ATOM 669 N N . TRP A 1 89 ? 9.686 -6.723 29.054 1.00 96.00 89 TRP A N 1
ATOM 670 C CA . TRP A 1 89 ? 10.649 -6.843 27.961 1.00 96.00 89 TRP A CA 1
ATOM 671 C C . TRP A 1 89 ? 11.018 -8.299 27.671 1.00 96.00 89 TRP A C 1
ATOM 673 O O . TRP A 1 89 ? 11.036 -8.702 26.513 1.00 96.00 89 TRP A O 1
ATOM 683 N N . LYS A 1 90 ? 11.273 -9.113 28.705 1.00 95.19 90 LYS A N 1
ATOM 684 C CA . LYS A 1 90 ? 11.564 -10.545 28.522 1.00 95.19 90 LYS A CA 1
ATOM 685 C C . LYS A 1 90 ? 10.403 -11.275 27.847 1.00 95.19 90 LYS A C 1
ATOM 687 O O . LYS A 1 90 ? 10.648 -12.067 26.942 1.00 95.19 90 LYS A O 1
ATOM 692 N N . THR A 1 91 ? 9.167 -10.975 28.243 1.00 93.06 91 THR A N 1
ATOM 693 C CA . THR A 1 91 ? 7.961 -11.567 27.650 1.00 93.06 91 THR A CA 1
ATOM 694 C C . THR A 1 91 ? 7.799 -11.183 26.177 1.00 93.06 91 THR A C 1
ATOM 696 O O . THR A 1 91 ? 7.489 -12.037 25.348 1.00 93.06 91 THR A O 1
ATOM 699 N N . ILE A 1 92 ? 8.041 -9.919 25.818 1.00 93.25 92 ILE A N 1
ATOM 700 C CA . ILE A 1 92 ? 7.784 -9.427 24.455 1.00 93.25 92 ILE A CA 1
ATOM 701 C C . ILE A 1 92 ? 8.968 -9.607 23.501 1.00 93.25 92 ILE A C 1
ATOM 703 O O . ILE A 1 92 ? 8.756 -9.722 22.298 1.00 93.25 92 ILE A O 1
ATOM 707 N N . LYS A 1 93 ? 10.207 -9.702 24.001 1.00 91.75 93 LYS A N 1
ATOM 708 C CA . LYS A 1 93 ? 11.424 -9.827 23.175 1.00 91.75 93 LYS A CA 1
ATOM 709 C C . LYS A 1 93 ? 11.357 -10.998 22.189 1.00 91.75 93 LYS A C 1
ATOM 711 O O . LYS A 1 93 ? 11.919 -10.914 21.102 1.00 91.75 93 LYS A O 1
ATOM 716 N N . HIS A 1 94 ? 10.680 -12.080 22.568 1.00 82.50 94 HIS A N 1
ATOM 717 C CA . HIS A 1 94 ? 10.567 -13.295 21.758 1.00 82.50 94 HIS A CA 1
ATOM 718 C C . HIS A 1 94 ? 9.363 -13.309 20.818 1.00 82.50 94 HIS A C 1
ATOM 720 O O . HIS A 1 94 ? 9.334 -14.108 19.885 1.00 82.50 94 HIS A O 1
ATOM 726 N N . ARG A 1 95 ? 8.401 -12.402 21.007 1.00 80.50 95 ARG A N 1
ATOM 727 C CA . ARG A 1 95 ? 7.356 -12.169 20.014 1.00 80.50 95 ARG A CA 1
ATOM 728 C C . ARG A 1 95 ? 8.006 -11.412 18.857 1.00 80.50 95 ARG A C 1
ATOM 730 O O . ARG A 1 95 ? 8.095 -10.180 18.899 1.00 80.50 95 ARG A O 1
ATOM 737 N N . LYS A 1 96 ? 8.528 -12.150 17.867 1.00 64.38 96 LYS A N 1
ATOM 738 C CA . LYS A 1 96 ? 8.793 -11.603 16.526 1.00 64.38 96 LYS A CA 1
ATOM 739 C C . LYS A 1 96 ? 7.510 -10.892 16.084 1.00 64.38 96 LYS A C 1
ATOM 741 O O . LYS A 1 96 ? 6.438 -11.372 16.439 1.00 64.38 96 LYS A O 1
ATOM 746 N N . HIS A 1 97 ? 7.621 -9.747 15.407 1.00 56.62 97 HIS A N 1
ATOM 747 C CA . HIS A 1 97 ? 6.483 -9.080 14.765 1.00 56.62 97 HIS A CA 1
ATOM 748 C C . HIS A 1 97 ? 5.816 -10.095 13.827 1.00 56.62 97 HIS A C 1
ATOM 750 O O . HIS A 1 97 ? 6.223 -10.245 12.683 1.00 56.62 97 HIS A O 1
ATOM 756 N N . HIS A 1 98 ? 4.863 -10.860 14.348 1.00 48.69 98 HIS A N 1
ATOM 757 C CA . HIS A 1 98 ? 4.147 -11.913 13.637 1.00 48.69 98 HIS A CA 1
ATOM 758 C C . HIS A 1 98 ? 2.813 -11.356 13.119 1.00 48.69 98 HIS A C 1
ATOM 760 O O . HIS A 1 98 ? 1.854 -12.091 12.924 1.00 48.69 98 HIS A O 1
ATOM 766 N N . ASP A 1 99 ? 2.766 -10.041 12.905 1.00 48.56 99 ASP A N 1
ATOM 767 C CA . ASP A 1 99 ? 1.569 -9.311 12.495 1.00 48.56 99 ASP A CA 1
ATOM 768 C C . ASP A 1 99 ? 1.661 -8.836 11.035 1.00 48.56 99 ASP A C 1
ATOM 770 O O . ASP A 1 99 ? 0.789 -8.107 10.579 1.00 48.56 99 ASP A O 1
ATOM 774 N N . ALA A 1 100 ? 2.700 -9.235 10.288 1.00 55.31 100 ALA A N 1
ATOM 775 C CA . ALA A 1 100 ? 2.793 -8.935 8.856 1.00 55.31 100 ALA A CA 1
ATOM 776 C C . ALA A 1 100 ? 2.201 -10.039 7.957 1.00 55.31 100 ALA A C 1
ATOM 778 O O . ALA A 1 100 ? 1.727 -9.719 6.874 1.00 55.31 100 ALA A O 1
ATOM 779 N N . ASP A 1 101 ? 2.152 -11.301 8.414 1.00 48.19 101 ASP A N 1
ATOM 780 C CA . ASP A 1 101 ? 1.823 -12.449 7.542 1.00 48.19 101 ASP A CA 1
ATOM 781 C C . ASP A 1 101 ? 0.814 -13.457 8.143 1.00 48.19 101 ASP A C 1
ATOM 783 O O . ASP A 1 101 ? 0.558 -14.508 7.556 1.00 48.19 101 ASP A O 1
ATOM 787 N N . ALA A 1 102 ? 0.235 -13.187 9.320 1.00 49.72 102 ALA A N 1
ATOM 788 C CA . ALA A 1 102 ? -0.710 -14.109 9.957 1.00 49.72 102 ALA A CA 1
ATOM 789 C C . ALA A 1 102 ? -2.148 -13.877 9.473 1.00 49.72 102 ALA A C 1
ATOM 791 O O . ALA A 1 102 ? -2.857 -12.991 9.947 1.00 49.72 102 ALA A O 1
ATOM 792 N N . ASP A 1 103 ? -2.562 -14.719 8.534 1.00 52.50 103 ASP A N 1
ATOM 793 C CA . ASP A 1 103 ? -3.932 -14.921 8.069 1.00 52.50 103 ASP A CA 1
ATOM 794 C C . ASP A 1 103 ? -4.917 -15.080 9.259 1.00 52.50 103 ASP A C 1
ATOM 796 O O . ASP A 1 103 ? -4.813 -16.051 10.016 1.00 52.50 103 ASP A O 1
ATOM 800 N N . PRO A 1 104 ? -5.882 -14.161 9.487 1.00 50.22 104 PRO A N 1
ATOM 801 C CA . PRO A 1 104 ? -6.826 -14.295 10.591 1.00 50.22 104 PRO A CA 1
ATOM 802 C C . PRO A 1 104 ? -7.948 -15.258 10.195 1.00 50.22 104 PRO A C 1
ATOM 804 O O . PRO A 1 104 ? -8.997 -14.856 9.681 1.00 50.22 104 PRO A O 1
ATOM 807 N N . ALA A 1 105 ? -7.701 -16.546 10.402 1.00 55.75 105 ALA A N 1
ATOM 808 C CA . ALA A 1 105 ? -8.702 -17.603 10.432 1.00 55.75 105 ALA A CA 1
ATOM 809 C C . ALA A 1 105 ? -8.516 -18.386 11.737 1.00 55.75 105 ALA A C 1
ATOM 811 O O . ALA A 1 105 ? -7.875 -19.430 11.771 1.00 55.75 105 ALA A O 1
ATOM 812 N N . SER A 1 106 ? -9.016 -17.842 12.844 1.00 53.34 106 SER A N 1
ATOM 813 C CA . SER A 1 106 ? -9.115 -18.582 14.100 1.00 53.34 106 SER A CA 1
ATOM 814 C C . SER A 1 106 ? -10.366 -18.122 14.825 1.00 53.34 106 SER A C 1
ATOM 816 O O . SER A 1 106 ? -10.369 -17.084 15.484 1.00 53.34 106 SER A O 1
ATOM 818 N N . ASP A 1 107 ? -11.426 -18.907 14.655 1.00 54.25 107 ASP A N 1
ATOM 819 C CA . ASP A 1 107 ? -12.669 -18.840 15.410 1.00 54.25 107 ASP A CA 1
ATOM 820 C C . ASP A 1 107 ? -12.385 -18.761 16.913 1.00 54.25 107 ASP A C 1
ATOM 822 O O . ASP A 1 107 ? -11.687 -19.598 17.490 1.00 54.25 107 ASP A O 1
ATOM 826 N N . THR A 1 108 ? -12.924 -17.747 17.579 1.00 54.03 108 THR A N 1
ATOM 827 C CA . THR A 1 108 ? -13.111 -17.780 19.031 1.00 54.03 108 THR A CA 1
ATOM 828 C C . THR A 1 108 ? -14.479 -17.189 19.323 1.00 54.03 108 THR A C 1
ATOM 830 O O . THR A 1 108 ? -14.683 -15.979 19.371 1.00 54.03 108 THR A O 1
ATOM 833 N N . GLU A 1 109 ? -15.441 -18.095 19.425 1.00 61.69 109 GLU A N 1
ATOM 834 C CA . GLU A 1 109 ? -16.845 -17.846 19.693 1.00 61.69 109 GLU A CA 1
ATOM 835 C C . GLU A 1 109 ? -17.044 -17.773 21.221 1.00 61.69 109 GLU A C 1
ATOM 837 O O . GLU A 1 109 ? -17.065 -18.794 21.903 1.00 61.69 109 GLU A O 1
ATOM 842 N N . SER A 1 110 ? -17.152 -16.570 21.796 1.00 55.12 110 SER A N 1
ATOM 843 C CA . SER A 1 110 ? -17.683 -16.383 23.160 1.00 55.12 110 SER A CA 1
ATOM 844 C C . SER A 1 110 ? -18.271 -14.983 23.377 1.00 55.12 110 SER A C 1
ATOM 846 O O . SER A 1 110 ? -17.713 -14.086 23.996 1.00 55.12 110 SER A O 1
ATOM 848 N N . ASN A 1 111 ? -19.465 -14.828 22.817 1.00 64.19 111 ASN A N 1
ATOM 849 C CA . ASN A 1 111 ? -20.654 -14.210 23.405 1.00 64.19 111 ASN A CA 1
ATOM 850 C C . ASN A 1 111 ? -20.528 -13.588 24.827 1.00 64.19 111 ASN A C 1
ATOM 852 O O . ASN A 1 111 ? -20.737 -14.296 25.810 1.00 64.19 111 ASN A O 1
ATOM 856 N N . VAL A 1 112 ? -20.319 -12.262 24.928 1.00 45.34 112 VAL A N 1
ATOM 857 C CA . VAL A 1 112 ? -20.93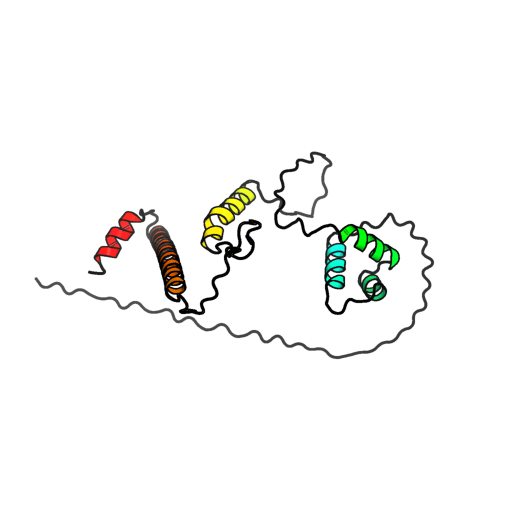4 -11.376 25.949 1.00 45.34 112 VAL A CA 1
ATOM 858 C C . VAL A 1 112 ? -21.201 -9.988 25.331 1.00 45.34 112 VAL A C 1
ATOM 860 O O . VAL A 1 112 ? -20.362 -9.411 24.647 1.00 45.34 112 VAL A O 1
ATOM 863 N N . VAL A 1 113 ? -22.416 -9.494 25.565 1.00 47.62 113 VAL A N 1
ATOM 864 C CA . VAL A 1 113 ? -23.089 -8.303 25.009 1.00 47.62 113 VAL A CA 1
ATOM 865 C C . VAL A 1 113 ? -22.602 -6.975 25.672 1.00 47.62 113 VAL A C 1
ATOM 867 O O . VAL A 1 113 ? -21.771 -7.016 26.574 1.00 47.62 113 VAL A O 1
ATOM 870 N N . PRO A 1 114 ? -23.101 -5.781 25.285 1.00 55.78 114 PRO A N 1
ATOM 871 C CA . PRO A 1 114 ? -22.445 -4.799 24.425 1.00 55.78 114 PRO A CA 1
ATOM 872 C C . PRO A 1 114 ? -21.927 -3.566 25.200 1.00 55.78 114 PRO A C 1
ATOM 874 O O . PRO A 1 114 ? -22.633 -3.018 26.045 1.00 55.78 114 PRO A O 1
ATOM 877 N N . ASN A 1 115 ? -20.749 -3.039 24.848 1.00 40.72 115 ASN A N 1
ATOM 878 C CA . ASN A 1 115 ? -20.389 -1.669 25.219 1.00 40.72 115 ASN A CA 1
ATOM 879 C C . ASN A 1 115 ? -20.232 -0.809 23.963 1.00 40.72 115 ASN A C 1
ATOM 881 O O . ASN A 1 115 ? -19.478 -1.109 23.039 1.00 40.72 115 ASN A O 1
ATOM 885 N N . VAL A 1 116 ? -21.058 0.224 23.935 1.00 52.41 116 VAL A N 1
ATOM 886 C CA . VAL A 1 116 ? -21.392 1.096 22.822 1.00 52.41 116 VAL A CA 1
ATOM 887 C C . VAL A 1 116 ? -20.399 2.262 22.859 1.00 52.41 116 VAL A C 1
ATOM 889 O O . VAL A 1 116 ? -20.233 2.863 23.911 1.00 52.41 116 VAL A O 1
ATOM 892 N N . HIS A 1 117 ? -19.759 2.574 21.723 1.00 47.22 117 HIS A N 1
ATOM 893 C CA . HIS A 1 117 ? -18.819 3.702 21.488 1.00 47.22 117 HIS A CA 1
ATOM 894 C C . HIS A 1 117 ? -17.315 3.398 21.371 1.00 47.22 117 HIS A C 1
ATOM 896 O O . HIS A 1 117 ? -16.474 4.221 21.718 1.00 47.22 117 HIS A O 1
ATOM 902 N N . GLY A 1 118 ? -16.966 2.281 20.734 1.00 45.56 118 GLY A N 1
ATOM 903 C CA . GLY A 1 118 ? -15.636 2.076 20.155 1.00 45.56 118 GLY A CA 1
ATOM 904 C C . GLY A 1 118 ? -15.751 1.289 18.859 1.00 45.56 118 GLY A C 1
ATOM 905 O O . GLY A 1 118 ? -15.424 0.109 18.840 1.00 45.56 118 GLY A O 1
ATOM 906 N N . LEU A 1 119 ? -16.300 1.896 17.801 1.00 42.72 119 LEU A N 1
ATOM 907 C CA . LEU A 1 119 ? -16.465 1.232 16.505 1.00 42.72 119 LEU A CA 1
ATOM 908 C C . LEU A 1 119 ? -15.097 1.063 15.832 1.00 42.72 119 LEU A C 1
ATOM 910 O O . LEU A 1 119 ? -14.742 1.790 14.907 1.00 42.72 119 LEU A O 1
ATOM 914 N N . GLY A 1 120 ? -14.336 0.074 16.301 1.00 46.59 120 GLY A N 1
ATOM 915 C CA . GLY A 1 120 ? -13.418 -0.652 15.445 1.00 46.59 120 GLY A CA 1
ATOM 916 C C . GLY A 1 120 ? -14.240 -1.137 14.262 1.00 46.59 120 GLY A C 1
ATOM 917 O O . GLY A 1 120 ? -15.146 -1.953 14.423 1.00 46.59 120 GLY A O 1
ATOM 918 N N . TYR A 1 121 ? -13.997 -0.537 13.102 1.00 57.62 121 TYR A N 1
ATOM 919 C CA . TYR A 1 121 ? -14.605 -0.939 11.848 1.00 57.62 121 TYR A CA 1
ATOM 920 C C . TYR A 1 121 ? -14.173 -2.384 11.607 1.00 57.62 121 TYR A C 1
ATOM 922 O O . TYR A 1 121 ? -13.057 -2.628 11.158 1.00 57.62 121 TYR A O 1
ATOM 930 N N . ILE A 1 122 ? -15.016 -3.343 11.997 1.00 55.34 122 ILE A N 1
ATOM 931 C CA . ILE A 1 122 ? -14.872 -4.731 11.578 1.00 55.34 122 ILE A CA 1
ATOM 932 C C . ILE A 1 122 ? -14.992 -4.648 10.059 1.00 55.34 122 ILE A C 1
ATOM 934 O O . ILE A 1 122 ? -16.067 -4.270 9.583 1.00 55.34 122 ILE A O 1
ATOM 938 N N . PRO A 1 123 ? -13.906 -4.867 9.296 1.00 58.38 123 PRO A N 1
ATOM 939 C CA . PRO A 1 123 ? -14.002 -4.796 7.855 1.00 58.38 123 PRO A CA 1
ATOM 940 C C . PRO A 1 123 ? -15.058 -5.813 7.447 1.00 58.38 123 PRO A C 1
ATOM 942 O O . PRO A 1 123 ? -14.968 -6.986 7.817 1.00 58.38 123 PRO A O 1
ATOM 945 N N . ASP A 1 124 ? -16.079 -5.328 6.741 1.00 75.94 124 ASP A N 1
ATOM 946 C CA . ASP A 1 124 ? -17.098 -6.175 6.143 1.00 75.94 124 ASP A CA 1
ATOM 947 C C . ASP A 1 124 ? -16.399 -7.346 5.431 1.00 75.94 124 ASP A C 1
ATOM 949 O O . ASP A 1 124 ? -15.297 -7.201 4.886 1.00 75.94 124 ASP A O 1
ATOM 953 N N . VAL A 1 125 ? -17.002 -8.533 5.461 1.00 77.06 125 VAL A N 1
ATOM 954 C CA . VAL A 1 125 ? -16.441 -9.733 4.818 1.00 77.06 125 VAL A CA 1
ATOM 955 C C . VAL A 1 125 ? -16.132 -9.439 3.347 1.00 77.06 125 VAL A C 1
ATOM 957 O O . VAL A 1 125 ? -15.141 -9.920 2.789 1.00 77.06 125 VAL A O 1
ATOM 960 N N . GLU A 1 126 ? -16.943 -8.571 2.749 1.00 71.31 126 GLU A N 1
ATOM 961 C CA . GLU A 1 126 ? -16.741 -8.039 1.413 1.00 71.31 126 GLU A CA 1
ATOM 962 C C . GLU A 1 126 ? -15.508 -7.128 1.308 1.00 71.31 126 GLU A C 1
ATOM 964 O O . GLU A 1 126 ? -14.705 -7.299 0.393 1.00 71.31 126 GLU A O 1
ATOM 969 N N . THR A 1 127 ? -15.259 -6.248 2.279 1.00 80.62 127 THR A N 1
ATOM 970 C CA . THR A 1 127 ? -14.023 -5.452 2.347 1.00 80.62 127 THR A CA 1
ATOM 971 C C . THR A 1 127 ? -12.792 -6.351 2.373 1.00 80.62 127 THR A C 1
ATOM 973 O O . THR A 1 127 ? -11.842 -6.096 1.639 1.00 80.62 127 THR A O 1
ATOM 976 N N . ARG A 1 128 ? -12.805 -7.460 3.128 1.00 79.38 128 ARG A N 1
ATOM 977 C CA . ARG A 1 128 ? -11.677 -8.410 3.145 1.00 79.38 128 ARG A CA 1
ATOM 978 C C . ARG A 1 128 ? -11.477 -9.083 1.784 1.00 79.38 128 ARG A C 1
ATOM 980 O O . ARG A 1 128 ? -10.333 -9.222 1.351 1.00 79.38 128 ARG A O 1
ATOM 987 N N . ARG A 1 129 ? -12.560 -9.452 1.083 1.00 79.00 129 ARG A N 1
ATOM 988 C CA . ARG A 1 129 ? -12.495 -9.975 -0.298 1.00 79.00 129 ARG A CA 1
ATOM 989 C C . ARG A 1 129 ? -11.923 -8.946 -1.263 1.00 79.00 129 ARG A C 1
ATOM 991 O O . ARG A 1 129 ? -11.050 -9.287 -2.059 1.00 79.00 129 ARG A O 1
ATOM 998 N N . GLN A 1 130 ? -12.364 -7.699 -1.160 1.00 85.50 130 GLN A N 1
ATOM 999 C CA . GLN A 1 130 ? -11.886 -6.598 -1.988 1.00 85.50 130 GLN A CA 1
ATOM 1000 C C . GLN A 1 130 ? -10.412 -6.297 -1.721 1.00 85.50 130 GLN A C 1
ATOM 1002 O O . GLN A 1 130 ? -9.643 -6.193 -2.671 1.00 85.50 130 GLN A O 1
ATOM 1007 N N . THR A 1 131 ? -9.973 -6.255 -0.459 1.00 82.81 131 THR A N 1
ATOM 1008 C CA . THR A 1 131 ? -8.551 -6.108 -0.114 1.00 82.81 131 THR A CA 1
ATOM 1009 C C . THR A 1 131 ? -7.726 -7.252 -0.697 1.00 82.81 131 THR A C 1
ATOM 1011 O O . THR A 1 131 ? -6.685 -7.006 -1.300 1.00 82.81 131 THR A O 1
ATOM 1014 N N . HIS A 1 132 ? -8.207 -8.495 -0.597 1.00 87.31 132 HIS A N 1
ATOM 1015 C CA . HIS A 1 132 ? -7.523 -9.651 -1.179 1.00 87.31 132 HIS A CA 1
ATOM 1016 C C . HIS A 1 132 ? -7.436 -9.568 -2.708 1.00 87.31 132 HIS A C 1
ATOM 1018 O O . HIS A 1 132 ? -6.389 -9.849 -3.290 1.00 87.31 132 HIS A O 1
ATOM 1024 N N . TYR A 1 133 ? -8.521 -9.150 -3.361 1.00 87.19 133 TYR A N 1
ATOM 1025 C CA . TYR A 1 133 ? -8.572 -8.968 -4.806 1.00 87.19 133 TYR A CA 1
ATOM 1026 C C . TYR A 1 133 ? -7.608 -7.866 -5.264 1.00 87.19 133 TYR A C 1
ATOM 1028 O O . TYR A 1 133 ? -6.810 -8.083 -6.177 1.00 87.19 133 TYR A O 1
ATOM 1036 N N . LEU A 1 134 ? -7.621 -6.715 -4.584 1.00 90.00 134 LEU A N 1
ATOM 1037 C CA . LEU A 1 134 ? -6.703 -5.604 -4.834 1.00 90.00 134 LEU A CA 1
ATOM 1038 C C . LEU A 1 134 ? -5.246 -6.042 -4.653 1.00 90.00 134 LEU A C 1
ATOM 1040 O O . LEU A 1 134 ? -4.422 -5.787 -5.528 1.00 90.00 134 LEU A O 1
ATOM 1044 N N . HIS A 1 135 ? -4.929 -6.755 -3.572 1.00 82.75 135 HIS A N 1
ATOM 1045 C CA . HIS A 1 135 ? -3.565 -7.203 -3.299 1.00 82.75 135 HIS A CA 1
ATOM 1046 C C . HIS A 1 135 ? -3.058 -8.212 -4.330 1.00 82.75 135 HIS A C 1
ATOM 1048 O O . HIS A 1 135 ? -1.954 -8.073 -4.859 1.00 82.75 135 HIS A O 1
ATOM 1054 N N . ARG A 1 136 ? -3.892 -9.195 -4.677 1.00 83.12 136 ARG A N 1
ATOM 1055 C CA . ARG A 1 136 ? -3.523 -10.266 -5.604 1.00 83.12 136 ARG A CA 1
ATOM 1056 C C . ARG A 1 136 ? -3.445 -9.812 -7.057 1.00 83.12 136 ARG A C 1
ATOM 1058 O O . ARG A 1 136 ? -2.574 -10.283 -7.781 1.00 83.12 136 ARG A O 1
ATOM 1065 N N . HIS A 1 137 ? -4.355 -8.948 -7.499 1.00 84.94 137 HIS A N 1
ATOM 1066 C CA . HIS A 1 137 ? -4.492 -8.625 -8.922 1.00 84.94 137 HIS A CA 1
ATOM 1067 C C . HIS A 1 137 ? -3.954 -7.247 -9.291 1.00 84.94 137 HIS A C 1
ATOM 1069 O O . HIS A 1 137 ? -3.442 -7.085 -10.396 1.00 84.94 137 HIS A O 1
ATOM 1075 N N . ILE A 1 138 ? -4.040 -6.268 -8.388 1.00 86.06 138 ILE A N 1
ATOM 1076 C CA . ILE A 1 138 ? -3.598 -4.898 -8.668 1.00 86.06 138 ILE A CA 1
ATOM 1077 C C . ILE A 1 138 ? -2.199 -4.663 -8.094 1.00 86.06 138 ILE A C 1
ATOM 1079 O O . ILE A 1 138 ? -1.284 -4.316 -8.843 1.00 86.06 138 I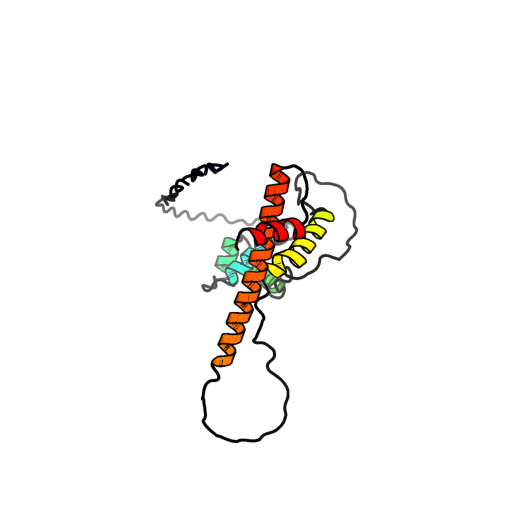LE A O 1
ATOM 1083 N N . TYR A 1 139 ? -1.984 -4.913 -6.798 1.00 80.19 139 TYR A N 1
ATOM 1084 C CA . TYR A 1 139 ? -0.686 -4.630 -6.174 1.00 80.19 139 TYR A CA 1
ATOM 1085 C C . TYR A 1 139 ? 0.434 -5.545 -6.663 1.00 80.19 139 TYR A C 1
ATOM 1087 O O . TYR A 1 139 ? 1.532 -5.046 -6.886 1.00 80.19 139 TYR A O 1
ATOM 1095 N N . ALA A 1 140 ? 0.161 -6.819 -6.955 1.00 77.94 140 ALA A N 1
ATOM 1096 C CA . ALA A 1 140 ? 1.147 -7.701 -7.589 1.00 77.94 140 ALA A CA 1
ATOM 1097 C C . ALA A 1 140 ? 1.669 -7.154 -8.937 1.00 77.94 140 ALA A C 1
ATOM 1099 O O . ALA A 1 140 ? 2.817 -7.391 -9.309 1.00 77.94 140 ALA A O 1
ATOM 1100 N N . GLY A 1 141 ? 0.839 -6.401 -9.670 1.00 70.50 141 GLY A N 1
ATOM 1101 C CA . GLY A 1 141 ? 1.226 -5.752 -10.920 1.00 70.50 141 GLY A CA 1
ATOM 1102 C C . GLY A 1 141 ? 1.960 -4.425 -10.719 1.00 70.50 141 GLY A C 1
ATOM 1103 O O . GLY A 1 141 ? 2.882 -4.126 -11.475 1.00 70.50 141 GLY A O 1
ATOM 1104 N N . LEU A 1 142 ? 1.575 -3.628 -9.723 1.00 77.06 142 LEU A N 1
ATOM 1105 C CA . LEU A 1 142 ? 2.170 -2.307 -9.476 1.00 77.06 142 LEU A CA 1
ATOM 1106 C C . LEU A 1 142 ? 3.487 -2.378 -8.694 1.00 77.06 142 LEU A C 1
ATOM 1108 O O . LEU A 1 142 ? 4.390 -1.585 -8.945 1.00 77.06 142 LEU A O 1
ATOM 1112 N N . TYR A 1 143 ? 3.609 -3.349 -7.791 1.00 72.38 143 TYR A N 1
ATOM 1113 C CA . TYR A 1 143 ? 4.781 -3.575 -6.951 1.00 72.38 143 TYR A CA 1
ATOM 1114 C C . TYR A 1 143 ? 5.136 -5.064 -6.981 1.00 72.38 143 TYR A C 1
ATOM 1116 O O . TYR A 1 143 ? 4.803 -5.798 -6.046 1.00 72.38 143 TYR A O 1
ATOM 1124 N N . PRO A 1 144 ? 5.789 -5.547 -8.054 1.00 68.88 144 PRO A N 1
ATOM 1125 C CA . PRO A 1 144 ? 6.346 -6.890 -8.060 1.00 68.88 144 PRO A CA 1
ATOM 1126 C C . PRO A 1 144 ? 7.234 -7.031 -6.826 1.00 68.88 144 PRO A C 1
ATOM 1128 O O . PRO A 1 144 ? 8.070 -6.156 -6.574 1.00 68.88 144 PRO A O 1
ATOM 1131 N N . ALA A 1 145 ? 7.030 -8.087 -6.033 1.00 60.88 145 ALA A N 1
ATOM 1132 C CA . ALA A 1 145 ? 7.928 -8.383 -4.927 1.00 60.88 145 ALA A CA 1
ATOM 1133 C C . ALA A 1 145 ? 9.346 -8.363 -5.500 1.00 60.88 145 ALA A C 1
ATOM 1135 O O . ALA A 1 145 ? 9.622 -9.113 -6.438 1.00 60.88 145 ALA A O 1
ATOM 1136 N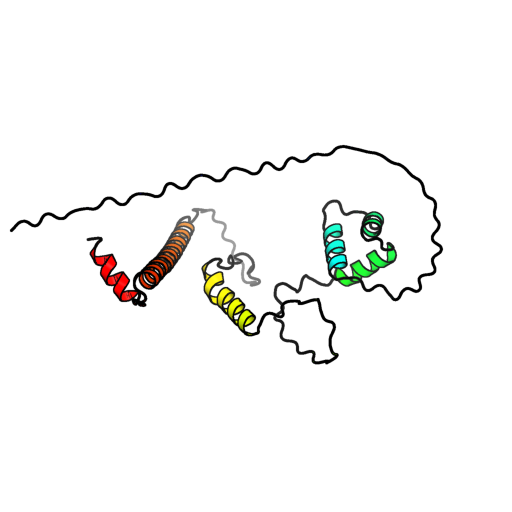 N . ARG A 1 146 ? 10.202 -7.454 -5.005 1.00 52.31 146 ARG A N 1
ATOM 1137 C CA . ARG A 1 146 ? 11.622 -7.427 -5.371 1.00 52.31 146 ARG A CA 1
ATOM 1138 C C . ARG A 1 146 ? 12.101 -8.857 -5.221 1.00 52.31 146 ARG A C 1
ATOM 1140 O O . ARG A 1 146 ? 12.093 -9.361 -4.098 1.00 52.31 146 ARG A O 1
ATOM 1147 N N . SER A 1 147 ? 12.414 -9.516 -6.337 1.00 52.03 147 SER A N 1
ATOM 1148 C CA . SER A 1 147 ? 12.842 -10.903 -6.292 1.00 52.03 147 SER A CA 1
ATOM 1149 C C . SER A 1 147 ? 14.015 -10.937 -5.334 1.00 52.03 147 SER A C 1
ATOM 1151 O O . SER A 1 147 ? 15.010 -10.238 -5.538 1.00 52.03 147 SER A O 1
ATOM 1153 N N . THR A 1 148 ? 13.864 -11.679 -4.247 1.00 51.34 148 THR A N 1
ATOM 1154 C CA . THR A 1 148 ? 14.931 -12.007 -3.312 1.00 51.34 148 THR A CA 1
ATOM 1155 C C . THR A 1 148 ? 15.950 -12.860 -4.061 1.00 51.34 148 THR A C 1
ATOM 1157 O O . THR A 1 148 ? 16.024 -14.071 -3.883 1.00 51.34 148 THR A O 1
ATOM 1160 N N . PHE A 1 149 ? 16.716 -12.225 -4.945 1.00 53.22 149 PHE A N 1
ATOM 1161 C CA . PHE A 1 149 ? 17.741 -12.817 -5.796 1.00 53.22 149 PHE A CA 1
ATOM 1162 C C . PHE A 1 149 ? 19.045 -13.017 -5.010 1.00 53.22 149 PHE A C 1
ATOM 1164 O O . PHE A 1 149 ? 20.138 -12.778 -5.506 1.00 53.22 149 PHE A O 1
ATOM 1171 N N . GLN A 1 150 ? 18.959 -13.395 -3.730 1.00 52.03 150 GLN A N 1
ATOM 1172 C CA . GLN A 1 150 ? 20.165 -13.575 -2.920 1.00 52.03 150 GLN A CA 1
ATOM 1173 C C . GLN A 1 150 ? 20.027 -14.535 -1.735 1.00 52.03 150 GLN A C 1
ATOM 1175 O O . GLN A 1 150 ? 20.726 -14.380 -0.737 1.00 52.03 150 GLN A O 1
ATOM 1180 N N . GLN A 1 151 ? 19.155 -15.547 -1.809 1.00 50.19 151 GLN A N 1
ATOM 1181 C CA . GLN A 1 151 ? 19.146 -16.564 -0.751 1.00 50.19 151 GLN A CA 1
ATOM 1182 C C . GLN A 1 151 ? 18.758 -17.969 -1.209 1.00 50.19 151 GLN A C 1
ATOM 1184 O O . GLN A 1 151 ? 17.971 -18.655 -0.569 1.00 50.19 151 GLN A O 1
ATOM 1189 N N . GLN A 1 152 ? 19.357 -18.419 -2.309 1.00 49.59 152 GLN A N 1
ATOM 1190 C CA . GLN A 1 152 ? 19.618 -19.844 -2.515 1.00 49.59 152 GLN A CA 1
ATOM 1191 C C . GLN A 1 152 ? 21.103 -19.993 -2.837 1.00 49.59 152 GLN A C 1
ATOM 1193 O O . GLN A 1 152 ? 21.496 -20.255 -3.969 1.00 49.59 152 GLN A O 1
ATOM 1198 N N . GLN A 1 153 ? 21.944 -19.742 -1.827 1.00 47.34 153 GLN A N 1
ATOM 1199 C CA . GLN A 1 153 ? 23.262 -20.356 -1.825 1.00 47.34 153 GLN A CA 1
ATOM 1200 C C . GLN A 1 153 ? 23.054 -21.854 -1.640 1.00 47.34 153 GLN A C 1
ATOM 1202 O O . GLN A 1 153 ? 22.341 -22.322 -0.757 1.00 47.34 153 GLN A O 1
ATOM 1207 N N . THR A 1 154 ? 23.619 -22.551 -2.603 1.00 44.44 154 THR A N 1
ATOM 1208 C CA . THR A 1 154 ? 23.599 -23.975 -2.843 1.00 44.44 154 THR A CA 1
ATOM 1209 C C . THR A 1 154 ? 24.410 -24.699 -1.779 1.00 44.44 154 THR A C 1
ATOM 1211 O O . THR A 1 154 ? 25.638 -24.751 -1.863 1.00 44.44 154 THR A O 1
ATOM 1214 N N . ASP A 1 155 ? 23.729 -25.335 -0.835 1.00 48.56 155 ASP A N 1
ATOM 1215 C CA . ASP A 1 155 ? 24.303 -26.450 -0.086 1.00 48.56 155 ASP A CA 1
ATOM 1216 C C . ASP A 1 155 ? 24.257 -27.683 -1.002 1.00 48.56 155 ASP A C 1
ATOM 1218 O O . ASP A 1 155 ? 23.356 -28.519 -0.952 1.00 48.56 155 ASP A O 1
ATOM 1222 N N . SER A 1 156 ? 25.178 -27.749 -1.958 1.00 56.81 156 SER A N 1
ATOM 1223 C CA . SER A 1 156 ? 25.402 -28.937 -2.781 1.00 56.81 156 SER A CA 1
ATOM 1224 C C . SER A 1 156 ? 26.899 -29.131 -2.940 1.00 56.81 156 SER A C 1
ATOM 1226 O O . SER A 1 156 ? 27.536 -28.644 -3.871 1.00 56.81 156 SER A O 1
ATOM 1228 N N . GLU A 1 157 ? 27.450 -29.836 -1.954 1.00 56.84 157 GLU A N 1
ATOM 1229 C CA . GLU A 1 157 ? 28.739 -30.507 -2.020 1.00 56.84 157 GLU A CA 1
ATOM 1230 C C . GLU A 1 157 ? 28.808 -31.391 -3.268 1.00 56.84 157 GLU A C 1
ATOM 1232 O O . GLU A 1 157 ? 28.114 -32.401 -3.368 1.00 56.84 157 GLU A O 1
ATOM 1237 N N . SER A 1 158 ? 29.690 -31.050 -4.204 1.00 43.62 158 SER A N 1
ATOM 1238 C CA . SER A 1 158 ? 30.263 -32.019 -5.134 1.00 43.62 158 SER A CA 1
ATOM 1239 C C . SER A 1 158 ? 31.460 -31.416 -5.861 1.00 43.62 158 SER A C 1
ATOM 1241 O O . SER A 1 158 ? 31.301 -30.587 -6.748 1.00 43.62 158 SER A O 1
ATOM 1243 N N . GLY A 1 159 ? 32.644 -31.938 -5.543 1.00 43.66 159 GLY A N 1
ATOM 1244 C CA . GLY A 1 159 ? 33.652 -32.206 -6.568 1.00 43.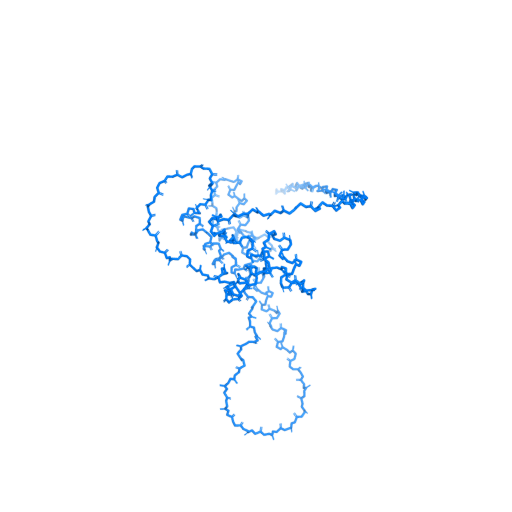66 159 GLY A CA 1
ATOM 1245 C C . GLY A 1 159 ? 34.534 -31.038 -6.993 1.00 43.66 159 GLY A C 1
ATOM 1246 O O . GLY A 1 159 ? 34.196 -30.248 -7.862 1.00 43.66 159 GLY A O 1
ATOM 1247 N N . ARG A 1 160 ? 35.737 -31.033 -6.417 1.00 50.25 160 ARG A N 1
ATOM 1248 C CA . ARG A 1 160 ? 36.957 -30.427 -6.957 1.00 50.25 160 ARG A CA 1
ATOM 1249 C C . ARG A 1 160 ? 37.084 -30.668 -8.470 1.00 50.25 160 ARG A C 1
ATOM 1251 O O . ARG A 1 160 ? 37.080 -31.822 -8.874 1.00 50.25 160 ARG A O 1
ATOM 1258 N N . ASP A 1 161 ? 37.333 -29.610 -9.236 1.00 38.25 161 ASP A N 1
ATOM 1259 C CA . ASP A 1 161 ? 38.537 -29.533 -10.065 1.00 38.25 161 ASP A CA 1
ATOM 1260 C C . ASP A 1 161 ? 38.956 -28.075 -10.279 1.00 38.25 161 ASP A C 1
ATOM 1262 O O . ASP A 1 161 ? 38.175 -27.188 -10.616 1.00 38.25 161 ASP A O 1
ATOM 1266 N N . ASN A 1 162 ? 40.221 -27.842 -9.950 1.00 57.16 162 ASN A N 1
ATOM 1267 C CA . ASN A 1 162 ? 40.879 -26.555 -9.841 1.00 57.16 162 ASN A CA 1
ATOM 1268 C C . ASN A 1 162 ? 41.591 -26.257 -11.162 1.00 57.16 162 ASN A C 1
ATOM 1270 O O . ASN A 1 162 ? 42.732 -26.674 -11.357 1.00 57.16 162 ASN A O 1
ATOM 1274 N N . THR A 1 163 ? 40.931 -25.529 -12.057 1.00 52.28 163 THR A N 1
ATOM 1275 C CA . THR A 1 163 ? 41.594 -24.870 -13.187 1.00 52.28 163 THR A CA 1
ATOM 1276 C C . THR A 1 163 ? 41.521 -23.364 -13.005 1.00 52.28 163 THR A C 1
ATOM 1278 O O . THR A 1 163 ? 40.565 -22.710 -13.407 1.00 52.28 163 THR A O 1
ATOM 1281 N N . ASN A 1 164 ? 42.583 -22.834 -12.395 1.00 61.06 164 ASN A N 1
ATOM 1282 C CA . ASN A 1 164 ? 43.029 -21.459 -12.571 1.00 61.06 164 ASN A CA 1
ATOM 1283 C C . ASN A 1 164 ? 43.145 -21.164 -14.069 1.00 61.06 164 ASN A C 1
ATOM 1285 O O . ASN A 1 164 ? 44.054 -21.693 -14.702 1.00 61.06 164 ASN A O 1
ATOM 1289 N N . ASN A 1 165 ? 42.276 -20.308 -14.603 1.00 50.69 165 ASN A N 1
ATOM 1290 C CA . ASN A 1 165 ? 42.571 -19.475 -15.763 1.00 50.69 165 ASN A CA 1
ATOM 1291 C C . ASN A 1 165 ? 41.781 -18.171 -15.639 1.00 50.69 165 ASN A C 1
ATOM 1293 O O . ASN A 1 165 ? 40.554 -18.149 -15.686 1.00 50.69 165 ASN A O 1
ATOM 1297 N N . ASN A 1 166 ? 42.543 -17.100 -15.435 1.00 52.91 166 ASN A N 1
ATOM 1298 C CA . ASN A 1 166 ? 42.119 -15.721 -15.577 1.00 52.91 166 ASN A CA 1
ATOM 1299 C C . ASN A 1 166 ? 41.725 -15.480 -17.039 1.00 52.91 166 ASN A C 1
ATOM 1301 O O . ASN A 1 166 ? 42.608 -15.333 -17.875 1.00 52.91 166 ASN A O 1
ATOM 1305 N N . ASP A 1 167 ? 40.431 -15.422 -17.325 1.00 50.12 167 ASP A N 1
ATOM 1306 C CA . ASP A 1 167 ? 39.880 -14.738 -18.498 1.00 50.12 167 ASP A CA 1
ATOM 1307 C C . ASP A 1 167 ? 38.541 -14.125 -18.080 1.00 50.12 167 ASP A C 1
ATOM 1309 O O . ASP A 1 167 ? 37.448 -14.579 -18.409 1.00 50.12 167 ASP A O 1
ATOM 1313 N N . GLU A 1 168 ? 38.648 -13.079 -17.264 1.00 56.12 168 GLU A N 1
ATOM 1314 C CA . GLU A 1 168 ? 37.543 -12.232 -16.827 1.00 56.12 168 GLU A CA 1
ATOM 1315 C C . GLU A 1 168 ? 37.161 -11.276 -17.977 1.00 56.12 168 GLU A C 1
ATOM 1317 O O . GLU A 1 168 ? 37.291 -10.056 -17.898 1.00 56.12 168 GLU A O 1
ATOM 1322 N N . CYS A 1 169 ? 36.724 -11.842 -19.105 1.00 50.97 169 CYS A N 1
ATOM 1323 C CA . CYS A 1 169 ? 35.960 -11.115 -20.111 1.00 50.97 169 CYS A CA 1
ATOM 1324 C C . CYS A 1 169 ? 34.512 -11.090 -19.619 1.00 50.97 169 CYS A C 1
ATOM 1326 O O . CYS A 1 169 ? 33.741 -12.014 -19.860 1.00 50.97 169 CYS A O 1
ATOM 1328 N N . GLY A 1 170 ? 34.193 -10.065 -18.826 1.00 57.34 170 GLY A N 1
ATOM 1329 C CA . GLY A 1 170 ? 32.864 -9.856 -18.267 1.00 57.34 170 GLY A CA 1
ATOM 1330 C C . GLY A 1 170 ? 31.796 -9.882 -19.358 1.00 57.34 170 GLY A C 1
ATOM 1331 O O . GLY A 1 170 ? 31.751 -9.000 -20.215 1.00 57.34 170 GLY A O 1
ATOM 1332 N N . ASP A 1 171 ? 30.956 -10.906 -19.278 1.00 60.31 171 ASP A N 1
ATOM 1333 C CA . ASP A 1 171 ? 29.751 -11.167 -20.060 1.00 60.31 171 ASP A CA 1
ATOM 1334 C C . ASP A 1 171 ? 28.686 -10.097 -19.744 1.00 60.31 171 ASP A C 1
ATOM 1336 O O . ASP A 1 171 ? 27.719 -10.336 -19.027 1.00 60.31 171 ASP A O 1
ATOM 1340 N N . LYS A 1 172 ? 28.928 -8.862 -20.206 1.00 62.94 172 LYS A N 1
ATOM 1341 C CA . LYS A 1 172 ? 28.049 -7.688 -20.024 1.00 62.94 172 LYS A CA 1
ATOM 1342 C C . LYS A 1 172 ? 26.791 -7.735 -20.893 1.00 62.94 172 LYS A C 1
ATOM 1344 O O . LYS A 1 172 ? 25.970 -6.824 -20.819 1.00 62.94 172 LYS A O 1
ATOM 1349 N N . ASP A 1 173 ? 26.661 -8.748 -21.742 1.00 65.38 173 ASP A N 1
ATOM 1350 C CA . ASP A 1 173 ? 25.517 -8.878 -22.637 1.00 65.38 173 ASP A CA 1
ATOM 1351 C C . ASP A 1 173 ? 24.270 -9.368 -21.877 1.00 65.38 173 ASP A C 1
ATOM 1353 O O . ASP A 1 173 ? 23.162 -8.966 -22.215 1.00 65.38 173 ASP A O 1
ATOM 1357 N N . LYS A 1 174 ? 24.441 -10.108 -20.770 1.00 67.19 174 LYS A N 1
ATOM 1358 C CA . LYS A 1 174 ? 23.323 -10.591 -19.937 1.00 67.19 174 LYS A CA 1
ATOM 1359 C C . LYS A 1 174 ? 22.552 -9.482 -19.225 1.00 67.19 174 LYS A C 1
ATOM 1361 O O . LYS A 1 174 ? 21.331 -9.551 -19.154 1.00 67.19 174 LYS A O 1
ATOM 1366 N N . ASP A 1 175 ? 23.246 -8.450 -18.751 1.00 70.94 175 ASP A N 1
ATOM 1367 C CA . ASP A 1 175 ? 22.597 -7.342 -18.041 1.00 70.94 175 ASP A CA 1
ATOM 1368 C C . ASP A 1 175 ? 21.699 -6.516 -18.984 1.00 70.94 175 ASP A C 1
ATOM 1370 O O . ASP A 1 175 ? 20.691 -5.958 -18.557 1.00 70.94 175 ASP A O 1
ATOM 1374 N N . ARG A 1 176 ? 22.026 -6.460 -20.285 1.00 78.31 176 ARG A N 1
ATOM 1375 C CA . ARG A 1 176 ? 21.237 -5.711 -21.277 1.00 78.31 176 ARG A CA 1
ATOM 1376 C C . ARG A 1 176 ? 19.908 -6.395 -21.598 1.00 78.31 176 ARG A C 1
ATOM 1378 O O . ARG A 1 176 ? 18.893 -5.714 -21.719 1.00 78.31 176 ARG A O 1
ATOM 1385 N N . ASP A 1 177 ? 19.911 -7.720 -21.713 1.00 82.38 177 ASP A N 1
ATOM 1386 C CA . ASP A 1 177 ? 18.702 -8.479 -22.046 1.00 82.38 177 ASP A CA 1
ATOM 1387 C C . ASP A 1 177 ? 17.639 -8.372 -20.930 1.00 82.38 177 ASP A C 1
ATOM 1389 O O . ASP A 1 177 ? 16.440 -8.306 -21.215 1.00 82.38 177 ASP A O 1
ATOM 1393 N N . GLU A 1 178 ? 18.063 -8.285 -19.661 1.00 80.81 178 GLU A N 1
ATOM 1394 C CA . GLU A 1 178 ? 17.158 -8.084 -18.518 1.00 80.81 178 GLU A CA 1
ATOM 1395 C C . GLU A 1 178 ? 16.521 -6.683 -18.514 1.00 80.81 178 GLU A C 1
ATOM 1397 O O . GLU A 1 178 ? 15.326 -6.536 -18.236 1.00 80.81 178 GLU A O 1
ATOM 1402 N N . GLU A 1 179 ? 17.292 -5.643 -18.849 1.00 83.19 179 GLU A N 1
ATOM 1403 C CA . GLU A 1 179 ? 16.783 -4.271 -18.953 1.00 83.19 179 GLU A CA 1
ATOM 1404 C C . GLU A 1 179 ? 15.724 -4.144 -20.060 1.00 83.19 179 GLU A C 1
ATOM 1406 O O . GLU A 1 179 ? 14.658 -3.556 -19.835 1.00 83.19 179 GLU A O 1
ATOM 1411 N N . ASP A 1 180 ? 15.969 -4.754 -21.222 1.00 84.50 180 ASP A N 1
ATOM 1412 C CA . ASP A 1 180 ? 15.024 -4.766 -22.340 1.00 84.50 180 ASP A CA 1
ATOM 1413 C C . ASP A 1 180 ? 13.730 -5.526 -21.987 1.00 84.50 180 ASP A C 1
ATOM 1415 O O . ASP A 1 180 ? 12.628 -5.071 -22.317 1.00 84.50 180 ASP A O 1
ATOM 1419 N N . GLU A 1 181 ? 13.815 -6.639 -21.247 1.00 91.06 181 GLU A N 1
ATOM 1420 C CA . GLU A 1 181 ? 12.626 -7.365 -20.781 1.00 91.06 181 GLU A CA 1
ATOM 1421 C C . GLU A 1 181 ? 11.771 -6.512 -19.828 1.00 91.06 181 GLU A C 1
ATOM 1423 O O . GLU A 1 181 ? 10.541 -6.445 -19.969 1.00 91.06 181 GLU A O 1
ATOM 1428 N N . ILE A 1 182 ? 12.406 -5.805 -18.888 1.00 91.94 182 ILE A N 1
ATOM 1429 C CA . ILE A 1 182 ? 11.711 -4.910 -17.953 1.00 91.94 182 ILE A CA 1
ATOM 1430 C C . ILE A 1 182 ? 10.984 -3.793 -18.711 1.00 91.94 182 ILE A C 1
ATOM 1432 O O . ILE A 1 182 ? 9.824 -3.492 -18.396 1.00 91.94 182 ILE A O 1
ATOM 1436 N N . LEU A 1 183 ? 11.622 -3.201 -19.726 1.00 90.12 183 LEU A N 1
ATOM 1437 C CA . LEU A 1 183 ? 11.012 -2.158 -20.552 1.00 90.12 183 LEU A CA 1
ATOM 1438 C C . LEU A 1 183 ? 9.778 -2.674 -21.301 1.00 90.12 183 LEU A C 1
ATOM 1440 O O . LEU A 1 183 ? 8.730 -2.025 -21.262 1.00 90.12 183 LEU A O 1
ATOM 1444 N N . VAL A 1 184 ? 9.845 -3.873 -21.886 1.00 92.62 184 VAL A N 1
ATOM 1445 C CA . VAL A 1 184 ? 8.697 -4.501 -22.564 1.00 92.62 184 VAL A CA 1
ATOM 1446 C C . VAL A 1 184 ? 7.538 -4.751 -21.592 1.00 92.62 184 VAL A C 1
ATOM 1448 O O . VAL A 1 184 ? 6.367 -4.553 -21.937 1.00 92.62 184 VAL A O 1
ATOM 1451 N N . VAL A 1 185 ? 7.823 -5.172 -20.355 1.00 91.12 185 VAL A N 1
ATOM 1452 C CA . VAL A 1 185 ? 6.786 -5.378 -19.329 1.00 91.12 185 VAL A CA 1
ATOM 1453 C C . VAL A 1 185 ? 6.135 -4.055 -18.918 1.00 91.12 185 VAL A C 1
ATOM 1455 O O . VAL A 1 185 ? 4.908 -3.998 -18.765 1.00 91.12 185 VAL A O 1
ATOM 1458 N N . LEU A 1 186 ? 6.925 -2.993 -18.744 1.00 89.12 186 LEU A N 1
ATOM 1459 C CA . LEU A 1 186 ? 6.416 -1.664 -18.404 1.00 89.12 186 LEU A CA 1
ATOM 1460 C C . LEU A 1 186 ? 5.564 -1.075 -19.531 1.00 89.12 186 LEU A C 1
ATOM 1462 O O . LEU A 1 186 ? 4.474 -0.569 -19.255 1.00 89.12 186 LEU A O 1
ATOM 1466 N N . GLU A 1 187 ? 5.996 -1.209 -20.784 1.00 93.50 187 GLU A N 1
ATOM 1467 C CA . GLU A 1 187 ? 5.241 -0.752 -21.953 1.00 93.50 187 GLU A CA 1
ATOM 1468 C C . GLU A 1 187 ? 3.882 -1.461 -22.047 1.00 93.50 187 GLU A C 1
ATOM 1470 O O . GLU A 1 187 ? 2.839 -0.806 -22.117 1.00 93.50 187 GLU A O 1
ATOM 1475 N N . ARG A 1 188 ? 3.852 -2.796 -21.905 1.00 90.38 188 ARG A N 1
ATOM 1476 C CA . ARG A 1 188 ? 2.595 -3.573 -21.892 1.00 90.38 188 ARG A CA 1
ATOM 1477 C C . ARG A 1 188 ? 1.634 -3.120 -20.789 1.00 90.38 188 ARG A C 1
ATOM 1479 O O . ARG A 1 188 ? 0.421 -3.063 -21.011 1.00 90.38 188 ARG A O 1
ATOM 1486 N N . LYS A 1 189 ? 2.150 -2.806 -19.595 1.00 89.00 189 LYS A N 1
ATOM 1487 C CA . LYS A 1 189 ? 1.338 -2.319 -18.463 1.00 89.00 189 LYS A CA 1
ATOM 1488 C C . LYS A 1 189 ? 0.796 -0.916 -18.703 1.00 89.00 189 LYS A C 1
ATOM 1490 O O . LYS A 1 189 ? -0.377 -0.656 -18.412 1.00 89.00 189 LYS A O 1
ATOM 1495 N N . HIS A 1 190 ? 1.631 -0.028 -19.231 1.00 93.12 190 HIS A N 1
ATOM 1496 C CA . HIS A 1 190 ? 1.236 1.332 -19.562 1.00 93.12 190 HIS A CA 1
ATOM 1497 C C . HIS A 1 190 ? 0.136 1.330 -20.630 1.00 93.12 190 HIS A C 1
ATOM 1499 O O . HIS A 1 190 ? -0.912 1.948 -20.438 1.00 93.12 190 HIS A O 1
ATOM 1505 N N . ASP A 1 191 ? 0.307 0.541 -21.690 1.00 90.56 191 ASP A N 1
ATOM 1506 C CA . ASP A 1 191 ? -0.694 0.393 -22.742 1.00 90.56 191 ASP A CA 1
ATOM 1507 C C . ASP A 1 191 ? -2.014 -0.155 -22.204 1.00 90.56 191 ASP A C 1
ATOM 1509 O O . ASP A 1 191 ? -3.081 0.378 -22.514 1.00 90.56 191 ASP A O 1
ATOM 1513 N N . SER A 1 192 ? -1.969 -1.188 -21.358 1.00 89.19 192 SER A N 1
ATOM 1514 C CA . SER A 1 192 ? -3.180 -1.739 -20.746 1.00 89.19 192 SER A CA 1
ATOM 1515 C C . SER A 1 192 ? -3.939 -0.688 -19.931 1.00 89.19 192 SER A C 1
ATOM 1517 O O . SER A 1 192 ? -5.157 -0.567 -20.071 1.00 89.19 192 SER A O 1
ATOM 1519 N N . THR A 1 193 ? -3.229 0.089 -19.111 1.00 92.38 193 THR A N 1
ATOM 1520 C CA . THR A 1 193 ? -3.826 1.149 -18.282 1.00 92.38 193 THR A CA 1
ATOM 1521 C C . THR A 1 193 ? -4.424 2.260 -19.145 1.00 92.38 193 THR A C 1
ATOM 1523 O O . THR A 1 193 ? -5.576 2.642 -18.944 1.00 92.38 193 THR A O 1
ATOM 1526 N N . LYS A 1 194 ? -3.693 2.706 -20.173 1.00 94.88 194 LYS A N 1
ATOM 1527 C CA . LYS A 1 194 ? -4.141 3.734 -21.120 1.00 94.88 194 LYS A CA 1
ATOM 1528 C C . LYS A 1 194 ? -5.444 3.347 -21.823 1.00 94.88 194 LYS A C 1
ATOM 1530 O O . LYS A 1 194 ? -6.350 4.168 -21.958 1.00 94.88 194 LYS A O 1
ATOM 1535 N N . TRP A 1 195 ? -5.574 2.093 -22.261 1.00 94.44 195 TRP A N 1
ATOM 1536 C CA . TRP A 1 195 ? -6.800 1.631 -22.922 1.00 94.44 195 TRP A CA 1
ATOM 1537 C C . TRP A 1 195 ? -8.010 1.611 -21.981 1.00 94.44 195 TRP A C 1
ATOM 1539 O O . TRP A 1 195 ? -9.115 1.943 -22.414 1.00 94.44 195 TRP A O 1
ATOM 1549 N N . LEU A 1 196 ? -7.811 1.264 -20.707 1.00 95.19 196 LEU A N 1
ATOM 1550 C CA . LEU A 1 196 ? -8.870 1.303 -19.694 1.00 95.19 196 LEU A CA 1
ATOM 1551 C C . LEU A 1 196 ? -9.308 2.735 -19.378 1.00 95.19 196 LEU A C 1
ATOM 1553 O O . LEU A 1 196 ? -10.502 2.993 -19.244 1.00 95.19 196 LEU A O 1
ATOM 1557 N N . GLU A 1 197 ? -8.367 3.674 -19.316 1.00 95.94 197 GLU A N 1
ATOM 1558 C CA . GLU A 1 197 ? -8.670 5.090 -19.101 1.00 95.94 197 GLU A CA 1
ATOM 1559 C C . GLU A 1 197 ? -9.521 5.665 -20.242 1.00 95.94 197 GLU A C 1
ATOM 1561 O O . GLU A 1 197 ? -10.553 6.294 -20.000 1.00 95.94 197 GLU A O 1
ATOM 1566 N N . ILE A 1 198 ? -9.162 5.366 -21.496 1.00 95.69 198 ILE A N 1
ATOM 1567 C CA . ILE A 1 198 ? -9.951 5.766 -22.671 1.00 95.69 198 ILE A CA 1
ATOM 1568 C C . ILE A 1 198 ? -11.356 5.152 -22.620 1.00 95.69 198 ILE A C 1
ATOM 1570 O O . ILE A 1 198 ? -12.344 5.834 -22.902 1.00 95.69 198 ILE A O 1
ATOM 1574 N N . GLN A 1 199 ? -11.468 3.874 -22.246 1.00 97.12 199 GLN A N 1
ATOM 1575 C CA . GLN A 1 199 ? -12.758 3.197 -22.115 1.00 97.12 199 GLN A CA 1
ATOM 1576 C C . GLN A 1 199 ? -13.636 3.851 -21.043 1.00 97.12 199 GLN A C 1
ATOM 1578 O O . GLN A 1 199 ? -14.818 4.098 -21.291 1.00 97.12 199 GLN A O 1
ATOM 1583 N N . ALA A 1 200 ? -13.061 4.173 -19.882 1.00 95.81 200 ALA A N 1
ATOM 1584 C CA . ALA A 1 200 ? -13.757 4.875 -18.811 1.00 95.81 200 ALA A CA 1
ATOM 1585 C C . ALA A 1 200 ? -14.206 6.276 -19.258 1.00 95.81 200 ALA A C 1
ATOM 1587 O O . ALA A 1 200 ? -15.357 6.652 -19.035 1.00 95.81 200 ALA A O 1
ATOM 1588 N N . GLY A 1 201 ? -13.347 7.020 -19.962 1.00 95.56 201 GLY A N 1
ATOM 1589 C CA . GLY A 1 201 ? -13.689 8.323 -20.537 1.00 95.56 201 GLY A CA 1
ATOM 1590 C C . GLY A 1 201 ? -14.858 8.248 -21.525 1.00 95.56 201 GLY A C 1
ATOM 1591 O O . GLY A 1 201 ? -15.804 9.030 -21.430 1.00 95.56 201 GLY A O 1
ATOM 1592 N N . LEU A 1 202 ? -14.848 7.262 -22.429 1.00 96.69 202 LEU A N 1
ATOM 1593 C CA . LEU A 1 202 ? -15.941 7.021 -23.378 1.00 96.69 202 LEU A CA 1
ATOM 1594 C C . LEU A 1 202 ? -17.245 6.631 -22.683 1.00 96.69 202 LEU A C 1
ATOM 1596 O O . LEU A 1 202 ? -18.313 7.112 -23.070 1.00 96.69 202 LEU A O 1
ATOM 1600 N N . TYR A 1 203 ? -17.170 5.779 -21.661 1.00 96.38 203 TYR A N 1
ATOM 1601 C CA . TYR A 1 203 ? -18.334 5.406 -20.868 1.00 96.38 203 TYR A CA 1
ATOM 1602 C C . TYR A 1 203 ? -18.935 6.627 -20.172 1.00 96.38 203 TYR A C 1
ATOM 1604 O O . TYR A 1 203 ? -20.134 6.861 -20.281 1.00 96.38 203 TYR A O 1
ATOM 1612 N N . ASN A 1 204 ? -18.103 7.452 -19.537 1.00 96.94 204 ASN A N 1
ATOM 1613 C CA . ASN A 1 204 ? -18.552 8.662 -18.854 1.00 96.94 204 ASN A CA 1
ATOM 1614 C C . ASN A 1 204 ? -19.169 9.682 -19.825 1.00 96.94 204 ASN A C 1
ATOM 1616 O O . ASN A 1 204 ? -20.146 10.340 -19.478 1.00 96.94 204 ASN A O 1
ATOM 1620 N N . ALA A 1 205 ? -18.643 9.795 -21.049 1.00 95.19 205 ALA A N 1
ATOM 1621 C CA . ALA A 1 205 ? -19.155 10.723 -22.056 1.00 95.19 205 ALA A CA 1
ATOM 1622 C C . ALA A 1 205 ? -20.442 10.238 -22.748 1.00 95.19 205 ALA A C 1
ATOM 1624 O O . ALA A 1 205 ? -21.308 11.045 -23.079 1.00 95.19 205 ALA A O 1
ATOM 1625 N N . THR A 1 206 ? -20.569 8.932 -23.006 1.00 96.62 206 THR A N 1
ATOM 1626 C CA . THR A 1 206 ? -21.663 8.372 -23.828 1.00 96.62 206 THR A CA 1
ATOM 1627 C C . THR A 1 206 ? -22.711 7.593 -23.034 1.00 96.62 206 THR A C 1
ATOM 1629 O O . THR A 1 206 ? -23.775 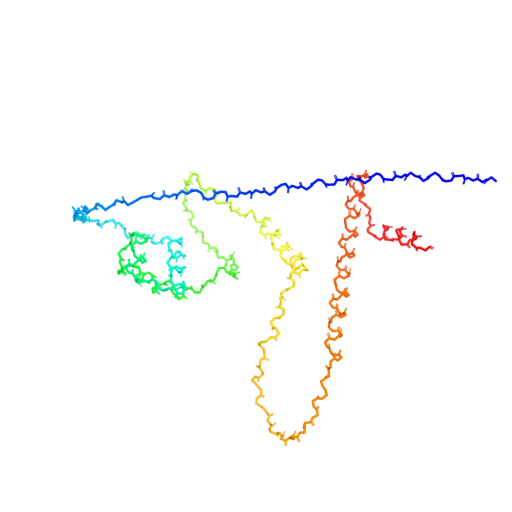7.273 -23.566 1.00 96.62 206 THR A O 1
ATOM 1632 N N . GLY A 1 207 ? -22.411 7.238 -21.784 1.00 97.31 207 GLY A N 1
ATOM 1633 C CA . GLY A 1 207 ? -23.218 6.348 -20.951 1.00 97.31 207 GLY A CA 1
ATOM 1634 C C . GLY A 1 207 ? -23.247 4.890 -21.426 1.00 97.31 207 GLY A C 1
ATOM 1635 O O . GLY A 1 207 ? -24.086 4.119 -20.962 1.00 97.31 207 GLY A O 1
ATOM 1636 N N . ARG A 1 208 ? -22.391 4.489 -22.380 1.00 95.00 208 ARG A N 1
ATOM 1637 C CA . ARG A 1 208 ? -22.363 3.129 -22.945 1.00 95.00 208 ARG A CA 1
ATOM 1638 C C . ARG A 1 208 ? -20.967 2.531 -22.884 1.00 95.00 208 ARG A C 1
ATOM 1640 O O . ARG A 1 208 ? -19.985 3.174 -23.240 1.00 95.00 208 ARG A O 1
ATOM 1647 N N . MET A 1 209 ? -20.883 1.276 -22.444 1.00 97.25 209 MET A N 1
ATOM 1648 C CA . MET A 1 209 ? -19.613 0.559 -22.342 1.00 97.25 209 MET A CA 1
ATOM 1649 C C . MET A 1 209 ? -19.203 0.059 -23.726 1.00 97.25 209 MET A C 1
ATOM 1651 O O . MET A 1 209 ? -19.899 -0.761 -24.323 1.00 97.25 209 MET A O 1
ATOM 1655 N N . VAL A 1 210 ? -18.078 0.551 -24.243 1.00 96.75 210 VAL A N 1
ATOM 1656 C CA . VAL A 1 210 ? -17.523 0.116 -25.532 1.00 96.75 210 VAL A CA 1
ATOM 1657 C C . VAL A 1 210 ? -16.402 -0.898 -25.269 1.00 96.75 210 VAL A C 1
ATOM 1659 O O . VAL A 1 210 ? -15.503 -0.585 -24.490 1.00 96.75 210 VAL A O 1
ATOM 1662 N N . PRO A 1 211 ? -16.411 -2.104 -25.869 1.00 97.38 211 PRO A N 1
ATOM 1663 C CA . PRO A 1 211 ? -15.334 -3.082 -25.695 1.00 97.38 211 PRO A CA 1
ATOM 1664 C C . PRO A 1 211 ? -13.969 -2.563 -26.172 1.00 97.38 211 PRO A C 1
ATOM 1666 O O . PRO A 1 211 ? -13.880 -1.887 -27.200 1.00 97.38 211 PRO A O 1
ATOM 1669 N N . LEU A 1 212 ? -12.898 -2.937 -25.465 1.00 94.19 212 LEU A N 1
ATOM 1670 C CA . LEU A 1 212 ? -11.531 -2.480 -25.751 1.00 94.19 212 LEU A CA 1
ATOM 1671 C C . LEU A 1 212 ? -11.060 -2.809 -27.174 1.00 94.19 212 LEU A C 1
ATOM 1673 O O . LEU A 1 212 ? -10.373 -1.992 -27.784 1.00 94.19 212 LEU A O 1
ATOM 1677 N N . ASP A 1 213 ? -11.456 -3.951 -27.739 1.00 94.62 213 ASP A N 1
ATOM 1678 C CA . ASP A 1 213 ? -11.043 -4.353 -29.093 1.00 94.62 213 ASP A CA 1
ATOM 1679 C C . ASP A 1 213 ? -11.571 -3.395 -30.170 1.00 94.62 213 ASP A C 1
ATOM 1681 O O . ASP A 1 213 ? -10.866 -3.053 -31.124 1.00 94.62 213 ASP A O 1
ATOM 1685 N N . VAL A 1 214 ? -12.789 -2.875 -29.981 1.00 96.06 214 VAL A N 1
ATOM 1686 C CA . VAL A 1 214 ? -13.392 -1.890 -30.887 1.00 96.06 214 VAL A CA 1
ATOM 1687 C C . VAL A 1 214 ? -12.642 -0.561 -30.800 1.00 96.06 214 VAL A C 1
ATOM 1689 O O . VAL A 1 214 ? -12.325 0.026 -31.834 1.00 96.06 214 VAL A O 1
ATOM 1692 N N . ILE A 1 215 ? -12.302 -0.118 -29.586 1.00 94.69 215 ILE A N 1
ATOM 1693 C CA . ILE A 1 215 ? -11.534 1.113 -29.351 1.00 94.69 215 ILE A CA 1
ATOM 1694 C C . ILE A 1 215 ? -10.143 0.993 -29.994 1.00 94.69 215 ILE A C 1
ATOM 1696 O O . ILE A 1 215 ? -9.754 1.850 -30.787 1.00 94.69 215 ILE A O 1
ATOM 1700 N N . ARG A 1 216 ? -9.431 -0.116 -29.750 1.00 93.88 216 ARG A N 1
ATOM 1701 C CA . ARG A 1 216 ? -8.102 -0.387 -30.326 1.00 93.88 216 ARG A CA 1
ATOM 1702 C C . ARG A 1 216 ? -8.122 -0.404 -31.854 1.00 93.88 216 ARG A C 1
ATOM 1704 O O . ARG A 1 216 ? -7.283 0.239 -32.479 1.00 93.88 216 ARG A O 1
ATOM 1711 N N . SER A 1 217 ? -9.094 -1.089 -32.463 1.00 94.25 217 SER A N 1
ATOM 1712 C CA . SER A 1 217 ? -9.229 -1.172 -33.930 1.00 94.25 217 SER A CA 1
ATOM 1713 C C . SER A 1 217 ? -9.554 0.171 -34.601 1.00 94.25 217 SER A C 1
ATOM 1715 O O . SER A 1 217 ? -9.267 0.374 -35.782 1.00 94.25 217 SER A O 1
ATOM 1717 N N . ARG A 1 218 ? -10.174 1.104 -33.869 1.00 92.38 218 ARG A N 1
ATOM 1718 C CA . ARG A 1 218 ? -10.466 2.463 -34.344 1.00 92.38 218 ARG A CA 1
ATOM 1719 C C . ARG A 1 218 ? -9.248 3.367 -34.198 1.00 92.38 218 ARG A C 1
ATOM 1721 O O . ARG A 1 218 ? -8.819 3.924 -35.197 1.00 92.38 218 ARG A O 1
ATOM 1728 N N . CYS A 1 219 ? -8.658 3.438 -33.008 1.00 87.38 219 CYS A N 1
ATOM 1729 C CA . CYS A 1 219 ? -7.524 4.323 -32.741 1.00 87.38 219 CYS A CA 1
ATOM 1730 C C . CYS A 1 219 ? -6.253 3.932 -33.512 1.00 87.38 219 CYS A C 1
ATOM 1732 O O . CYS A 1 219 ? -5.486 4.806 -33.895 1.00 87.38 219 CYS A O 1
ATOM 1734 N N . ARG A 1 220 ? -6.024 2.639 -33.787 1.00 86.00 220 ARG A N 1
ATOM 1735 C CA . ARG A 1 220 ? -4.842 2.199 -34.551 1.00 86.00 220 ARG A CA 1
ATOM 1736 C C . ARG A 1 220 ? -4.904 2.590 -36.041 1.00 86.00 220 ARG A C 1
ATOM 1738 O O . ARG A 1 220 ? -3.871 2.597 -36.688 1.00 86.00 220 ARG A O 1
ATOM 1745 N N . ARG A 1 221 ? -6.082 2.951 -36.574 1.00 77.69 221 ARG A N 1
ATOM 1746 C CA . ARG A 1 221 ? -6.264 3.382 -37.977 1.00 77.69 221 ARG A CA 1
ATOM 1747 C C . ARG A 1 221 ? -5.986 4.865 -38.231 1.00 77.69 221 ARG A C 1
ATOM 1749 O O . ARG A 1 221 ? -6.024 5.275 -39.379 1.00 77.69 221 ARG A O 1
ATOM 1756 N N . GLU A 1 222 ? -5.764 5.662 -37.189 1.00 67.19 222 GLU A N 1
ATOM 1757 C CA . GLU A 1 222 ? -5.533 7.112 -37.316 1.00 67.19 222 GLU A CA 1
ATOM 1758 C C . GLU A 1 222 ? -4.043 7.491 -37.257 1.00 67.19 222 GLU A C 1
ATOM 1760 O O . GLU A 1 222 ? -3.709 8.667 -37.356 1.00 67.19 222 GLU A O 1
ATOM 1765 N N . VAL A 1 223 ? -3.151 6.510 -37.070 1.00 68.19 223 VAL A N 1
ATOM 1766 C CA . VAL A 1 223 ? -1.695 6.720 -36.947 1.00 68.19 223 VAL A CA 1
ATOM 1767 C C . VAL A 1 223 ? -0.940 6.360 -38.243 1.00 68.19 223 VAL A C 1
ATOM 1769 O O . VAL A 1 223 ? 0.246 6.658 -38.350 1.00 68.19 223 VAL A O 1
ATOM 1772 N N . GLU A 1 224 ? -1.621 5.771 -39.233 1.00 51.16 224 GLU A N 1
ATOM 1773 C CA . GLU A 1 224 ? -1.125 5.563 -40.611 1.00 51.16 224 GLU A CA 1
ATOM 1774 C C . GLU A 1 224 ? -1.638 6.662 -41.550 1.00 51.16 224 GLU A C 1
ATOM 1776 O O . GLU A 1 224 ? -0.834 7.141 -42.382 1.00 51.16 224 GLU A O 1
#